Protein AF-0000000081912117 (afdb_homodimer)

Secondary structure (DSSP, 8-state):
----TT---SS------STTTT----TTS-SEEEEEEEGGGGTTHHHHHHHHHH-TT---EEEEEEEESSGGG-TTHHHHHHHTTSTTEEEEEEETT---STTS-HHHHTTEEES---HHHHHHHHHHSSSPPEEEEES-HHHHHHHHHHHHHTT--GGGEEE-/---------TT------STTTT----TTS-SEEEEEEEGGGGTTHHHHHHHHHH-TT---EEEEEEEESSGGG-TTHHHHHHHTTSTTEEEEEEESS---STTS-HHHHTTEEES---HHHHHHHHHHSSSPPEEEEES-HHHHHHHHHHHHHTT--GGGEEE-

Sequence (328 aa):
MSQYIKTWKEGDTAFWRGPFGGFPYRPNKHGELLMLASGTGLAPMLPILQSITDDEEDETFVTLVGCFCTFEKIYLKPLLQDLARYWNIRIFYILSQETSLENLPWSYQGNTYTGRLNEDLIKTIINSCRRKPFVLICGSSAFTEDMNRYLKAAGVEEDSCFVFMSQYIKTWKEGDTAFWRGPFGGFPYRPNKHGELLMLASGTGLAPMLPILQSITDDEEDETFVTLVGCFCTFEKIYLKPLLQDLARYWNIRIFYILSQETSLENLPWSYQGNTYTGRLNEDLIKTIINSCRRKPFVLICGSSAFTEDMNRYLKAAGVEEDSCFVF

Foldseek 3Di:
DPPPVDDDDDVDPPDQDDLQSPDPDDAPPWQEEEEEAEQCQCVSVVSVLCVQVVDPPRLYAYEYEYEEAEPVRPDPVVVVVVSCPDPRYHYAYEHANYPDLPPPPPSHSVRYYYRDDALVVVLVVCVVDPDRHQYEYEDDPVRVVRVVVSCVVSVHDPVSYDYD/DPPPPDDDPPPGDDDADDQQSPDPDDAPPWQEEEEEAEQCQCVSVVSVLCVQVVDPPRLRAYEYEYEEADPVRPDPVVVVVVSCPDPRYHYAYEHANYPDLPPPPPSHSVRYYYRDDALVNVLVVCVVDPDRHQYEYEDDPVRVVRVVVSCVVSVNDPVSYDYD

Organism: Chrysolophus pictus (NCBI:txid9089)

InterPro domains:
  IPR001433 Oxidoreductase FAD/NAD(P)-binding [PF00175] (35-147)
  IPR001834 NADH:cytochrome b5 reductase-like [PTHR19370] (1-164)
  IPR039261 Ferredoxin-NADP reductase (FNR), nucleotide-binding domain [G3DSA:3.40.50.80] (21-163)
  IPR039261 Ferredoxin-NADP reductase (FNR), nucleotide-binding domain [SSF52343] (16-162)

Structure (mmCIF, N/CA/C/O backbone):
data_AF-0000000081912117-model_v1
#
loop_
_entity.id
_entity.type
_entity.pdbx_description
1 polymer 'Oxidoreductase FAD/NAD(P)-binding domain-containing protein'
#
loop_
_atom_site.group_PDB
_atom_site.id
_atom_site.type_symbol
_atom_site.label_atom_id
_atom_site.label_alt_id
_atom_site.label_comp_id
_atom_site.label_asym_id
_atom_site.label_entity_id
_atom_site.label_seq_id
_atom_site.pdbx_PDB_ins_code
_atom_site.Cartn_x
_atom_site.Cartn_y
_atom_site.Cartn_z
_atom_site.occupancy
_atom_site.B_iso_or_equiv
_atom_site.auth_seq_id
_atom_site.auth_comp_id
_atom_site.auth_asym_id
_atom_site.auth_atom_id
_atom_site.pdbx_PDB_model_num
ATOM 1 N N . MET A 1 1 ? -3.555 -4.954 -35.872 1 17.82 1 MET A N 1
ATOM 2 C CA . MET A 1 1 ? -4.289 -4.209 -34.852 1 17.82 1 MET A CA 1
ATOM 3 C C . MET A 1 1 ? -4.142 -4.869 -33.485 1 17.82 1 MET A C 1
ATOM 5 O O . MET A 1 1 ? -4.851 -5.828 -33.175 1 17.82 1 MET A O 1
ATOM 9 N N . SER A 1 2 ? -3.021 -5.228 -33.021 1 22.79 2 SER A N 1
ATOM 10 C CA . SER A 1 2 ? -2.571 -6.234 -32.066 1 22.79 2 SER A CA 1
ATOM 11 C C . SER A 1 2 ? -3.048 -5.909 -30.654 1 22.79 2 SER A C 1
ATOM 13 O O . SER A 1 2 ? -3.229 -4.74 -30.308 1 22.79 2 SER A O 1
ATOM 15 N N . GLN A 1 3 ? -4.034 -6.867 -30.146 1 24.62 3 GLN A N 1
ATOM 16 C CA . GLN A 1 3 ? -5.073 -6.948 -29.125 1 24.62 3 GLN A CA 1
ATOM 17 C C . GLN A 1 3 ? -4.536 -6.532 -27.759 1 24.62 3 GLN A C 1
ATOM 19 O O . GLN A 1 3 ? -3.714 -7.236 -27.168 1 24.62 3 GLN A O 1
ATOM 24 N N . TYR A 1 4 ? -4.355 -5.196 -27.789 1 25.79 4 TYR A N 1
ATOM 25 C CA . TYR A 1 4 ? -4.105 -4.368 -26.615 1 25.79 4 TYR A CA 1
ATOM 26 C C . TYR A 1 4 ? -5.105 -4.677 -25.507 1 25.79 4 TYR A C 1
ATOM 28 O O . TYR A 1 4 ? -6.3 -4.405 -25.647 1 25.79 4 TYR A O 1
ATOM 36 N N . ILE A 1 5 ? -5.09 -5.933 -24.988 1 29.8 5 ILE A N 1
ATOM 37 C CA . ILE A 1 5 ? -5.85 -6.113 -23.755 1 29.8 5 ILE A CA 1
ATOM 38 C C . ILE A 1 5 ? -5.673 -4.891 -22.857 1 29.8 5 ILE A C 1
ATOM 40 O O . ILE A 1 5 ? -4.623 -4.718 -22.233 1 29.8 5 ILE A O 1
ATOM 44 N N . LYS A 1 6 ? -5.902 -3.668 -23.428 1 34.27 6 LYS A N 1
ATOM 45 C CA . LYS A 1 6 ? -6.298 -2.464 -22.704 1 34.27 6 LYS A CA 1
ATOM 46 C C . LYS A 1 6 ? -7.687 -2.622 -22.091 1 34.27 6 LYS A C 1
ATOM 48 O O . LYS A 1 6 ? -7.885 -2.337 -20.908 1 34.27 6 LYS A O 1
ATOM 53 N N . THR A 1 7 ? -9.023 -2.739 -22.705 1 34.35 7 THR A N 1
ATOM 54 C CA . THR A 1 7 ? -9.8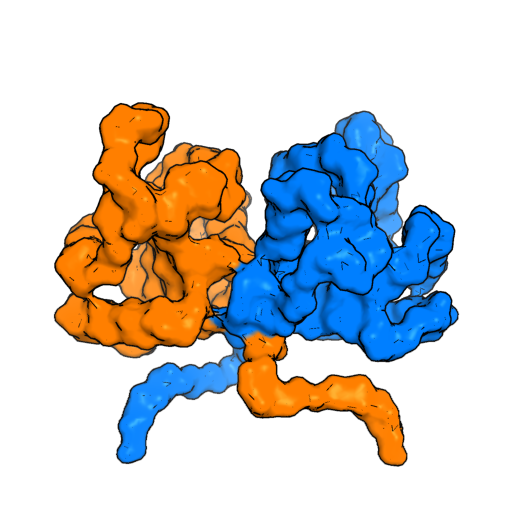57 -1.542 -22.725 1 34.35 7 THR A CA 1
ATOM 55 C C . THR A 1 7 ? -10.75 -1.484 -21.488 1 34.35 7 THR A C 1
ATOM 57 O O . THR A 1 7 ? -11.523 -2.41 -21.231 1 34.35 7 THR A O 1
ATOM 60 N N . TRP A 1 8 ? -10.382 -0.664 -20.579 1 31.81 8 TRP A N 1
ATOM 61 C CA . TRP A 1 8 ? -10.797 -0.134 -19.285 1 31.81 8 TRP A CA 1
ATOM 62 C C . TRP A 1 8 ? -12.204 0.451 -19.361 1 31.81 8 TRP A C 1
ATOM 64 O O . TRP A 1 8 ? -12.489 1.287 -20.222 1 31.81 8 TRP A O 1
ATOM 74 N N . LYS A 1 9 ? -13.166 -0.042 -19.604 1 34.25 9 LYS A N 1
ATOM 75 C CA . LYS A 1 9 ? -14.184 1.005 -19.565 1 34.25 9 LYS A CA 1
ATOM 76 C C . LYS A 1 9 ? -14.59 1.323 -18.129 1 34.25 9 LYS A C 1
ATOM 78 O O . LYS A 1 9 ? -15.126 2.398 -17.854 1 34.25 9 LYS A O 1
ATOM 83 N N . GLU A 1 10 ? -14.925 1.058 -16.822 1 30.08 10 GLU A N 1
ATOM 84 C CA . GLU A 1 10 ? -16.034 1.841 -16.285 1 30.08 10 GLU A CA 1
ATOM 85 C C . GLU A 1 10 ? -15.569 3.226 -15.845 1 30.08 10 GLU A C 1
ATOM 87 O O . GLU A 1 10 ? -14.552 3.357 -15.16 1 30.08 10 GLU A O 1
ATOM 92 N N . GLY A 1 11 ? -15.713 4.628 -15.643 1 39.77 11 GLY A N 1
ATOM 93 C CA . GLY A 1 11 ? -15.372 5.079 -14.303 1 39.77 11 GLY A CA 1
ATOM 94 C C . GLY A 1 11 ? -14.167 4.364 -13.721 1 39.77 11 GLY A C 1
ATOM 95 O O . GLY A 1 11 ? -13.917 4.438 -12.517 1 39.77 11 GLY A O 1
ATOM 96 N N . ASP A 1 12 ? -13.337 3.426 -13.936 1 44.33 12 ASP A N 1
ATOM 97 C CA . ASP A 1 12 ? -12.346 2.492 -13.411 1 44.33 12 ASP A CA 1
ATOM 98 C C . ASP A 1 12 ? -10.964 3.138 -13.342 1 44.33 12 ASP A C 1
ATOM 100 O O . ASP A 1 12 ? -10.536 3.802 -14.289 1 44.33 12 ASP A O 1
ATOM 104 N N . THR A 1 13 ? -10.394 3.635 -12.233 1 43.12 13 THR A N 1
ATOM 105 C CA . THR A 1 13 ? -9.134 4.173 -11.731 1 43.12 13 THR A CA 1
ATOM 106 C C . THR A 1 13 ? -8.137 3.051 -11.457 1 43.12 13 THR A C 1
ATOM 108 O O . THR A 1 13 ? -6.932 3.293 -11.361 1 43.12 13 THR A O 1
ATOM 111 N N . ALA A 1 14 ? -7.532 1.881 -11.728 1 50.04 14 ALA A N 1
ATOM 112 C CA . ALA A 1 14 ? -6.258 1.272 -11.353 1 50.04 14 ALA A CA 1
ATOM 113 C C . ALA A 1 14 ? -5.155 1.659 -12.334 1 50.04 14 ALA A C 1
ATOM 115 O O . ALA A 1 14 ? -3.968 1.511 -12.034 1 50.04 14 ALA A O 1
ATOM 116 N N . PHE A 1 15 ? -4.668 2.646 -12.457 1 47.98 15 PHE A N 1
ATOM 117 C CA . PHE A 1 15 ? -3.401 2.815 -13.159 1 47.98 15 PHE A CA 1
ATOM 118 C C . PHE A 1 15 ? -2.235 2.825 -12.178 1 47.98 15 PHE A C 1
ATOM 120 O O . PHE A 1 15 ? -2.094 3.756 -11.383 1 47.98 15 PHE A O 1
ATOM 127 N N . TRP A 1 16 ? -1.252 1.981 -11.433 1 54.78 16 TRP A N 1
ATOM 128 C CA . TRP A 1 16 ? -0.124 1.943 -10.509 1 54.78 16 TRP A CA 1
ATOM 129 C C . TRP A 1 16 ? 1.173 1.622 -11.245 1 54.78 16 TRP A C 1
ATOM 131 O O . TRP A 1 16 ? 1.367 0.497 -11.711 1 54.78 16 TRP A O 1
ATOM 141 N N . ARG A 1 17 ? 2.09 2.476 -11.272 1 58.21 17 ARG A N 1
ATOM 142 C CA . ARG A 1 17 ? 3.302 2.762 -12.034 1 58.21 17 ARG A CA 1
ATOM 143 C C . ARG A 1 17 ? 4.48 3.037 -11.107 1 58.21 17 ARG A C 1
ATOM 145 O O . ARG A 1 17 ? 4.349 3.779 -10.131 1 58.21 17 ARG A O 1
ATOM 152 N N . GLY A 1 18 ? 5.873 3.036 -11.138 1 64.66 18 GLY A N 1
ATOM 153 C CA . GLY A 1 18 ? 7.172 3.109 -10.489 1 64.66 18 GLY A CA 1
ATOM 154 C C . GLY A 1 18 ? 7.121 2.766 -9.012 1 64.66 18 GLY A C 1
ATOM 155 O O . GLY A 1 18 ? 6.062 2.417 -8.487 1 64.66 18 GLY A O 1
ATOM 156 N N . PRO A 1 19 ? 8.366 2.727 -8.191 1 71.77 19 PRO A N 1
ATOM 157 C CA . PRO A 1 19 ? 8.505 2.288 -6.801 1 71.77 19 PRO A CA 1
ATOM 158 C C . PRO A 1 19 ? 7.711 3.155 -5.826 1 71.77 19 PRO A C 1
ATOM 160 O O . PRO A 1 19 ? 7.335 2.691 -4.747 1 71.77 19 PRO A O 1
ATOM 163 N N . PHE A 1 20 ? 7.287 4.353 -6.321 1 77.61 20 PHE A N 1
ATOM 164 C CA . PHE A 1 20 ? 6.622 5.248 -5.382 1 77.61 20 PHE A CA 1
ATOM 165 C C . PHE A 1 20 ? 5.331 5.798 -5.979 1 77.61 20 PHE A C 1
ATOM 167 O O . PHE A 1 20 ? 4.98 6.957 -5.75 1 77.61 20 PHE A O 1
ATOM 174 N N . GLY A 1 21 ? 4.721 4.929 -6.847 1 75.71 21 GLY A N 1
ATOM 175 C CA . GLY A 1 21 ? 3.447 5.321 -7.427 1 75.71 21 GLY A CA 1
ATOM 176 C C . GLY A 1 21 ? 3.554 6.524 -8.345 1 75.71 21 GLY A C 1
ATOM 177 O O . GLY A 1 21 ? 2.649 7.361 -8.39 1 75.71 21 GLY A O 1
ATOM 178 N N . GLY A 1 22 ? 4.752 6.754 -8.817 1 77.66 22 GLY A N 1
ATOM 179 C CA . GLY A 1 22 ? 4.977 7.85 -9.746 1 77.66 22 GLY A CA 1
ATOM 180 C C . GLY A 1 22 ? 5.563 9.082 -9.084 1 77.66 22 GLY A C 1
ATOM 181 O O . GLY A 1 22 ? 5.974 10.024 -9.766 1 77.66 22 GLY A O 1
ATOM 182 N N . PHE A 1 23 ? 5.481 9.124 -7.747 1 85.81 23 PHE A N 1
ATOM 183 C CA . PHE A 1 23 ? 6.129 10.219 -7.036 1 85.81 23 PHE A CA 1
ATOM 184 C C . PHE A 1 23 ? 7.644 10.06 -7.061 1 85.81 23 PHE A C 1
ATOM 186 O O . PHE A 1 23 ? 8.172 9.03 -6.636 1 85.81 23 PHE A O 1
ATOM 193 N N . PRO A 1 24 ? 8.387 11.038 -7.531 1 88.01 24 PRO A N 1
ATOM 194 C CA . PRO A 1 24 ? 9.844 10.916 -7.618 1 88.01 24 PRO A CA 1
ATOM 195 C C . PRO A 1 24 ? 10.543 11.243 -6.3 1 88.01 24 PRO A C 1
ATOM 197 O O . PRO A 1 24 ? 11.242 12.254 -6.203 1 88.01 24 PRO A O 1
ATOM 200 N N . TYR A 1 25 ? 10.453 10.367 -5.463 1 91.56 25 TYR A N 1
ATOM 201 C CA . TYR A 1 25 ? 11.019 10.602 -4.139 1 91.56 25 TYR A CA 1
ATOM 202 C C . TYR A 1 25 ? 12.531 10.415 -4.152 1 91.56 25 TYR A C 1
ATOM 204 O O . TYR A 1 25 ? 13.037 9.436 -4.706 1 91.56 25 TYR A O 1
ATOM 212 N N . ARG A 1 26 ? 13.195 11.337 -3.577 1 93.7 26 ARG A N 1
ATOM 213 C CA . ARG A 1 26 ? 14.624 11.26 -3.294 1 93.7 26 ARG A CA 1
ATOM 214 C C . ARG A 1 26 ? 14.913 11.603 -1.836 1 93.7 26 ARG A C 1
ATOM 216 O O . ARG A 1 26 ? 14.356 12.562 -1.297 1 93.7 26 ARG A O 1
ATOM 223 N N . PRO A 1 27 ? 15.78 10.866 -1.232 1 95.96 27 PRO A N 1
ATOM 224 C CA . PRO A 1 27 ? 16.11 11.16 0.164 1 95.96 27 PRO A CA 1
ATOM 225 C C . PRO A 1 27 ? 16.53 12.613 0.377 1 95.96 27 PRO A C 1
ATOM 227 O O . PRO A 1 27 ? 17.327 13.149 -0.397 1 95.96 27 PRO A O 1
ATOM 230 N N . ASN A 1 28 ? 15.914 13.266 1.295 1 97 28 ASN A N 1
ATOM 231 C CA . ASN A 1 28 ? 16.285 14.588 1.788 1 97 28 ASN A CA 1
ATOM 232 C C . ASN A 1 28 ? 15.934 15.681 0.783 1 97 28 ASN A C 1
ATOM 234 O O . ASN A 1 28 ? 16.335 16.834 0.948 1 97 28 ASN A O 1
ATOM 238 N N . LYS A 1 29 ? 15.296 15.31 -0.27 1 96.14 29 LYS A N 1
ATOM 239 C CA . LYS A 1 29 ? 14.861 16.329 -1.221 1 96.14 29 LYS A CA 1
ATOM 240 C C . LYS A 1 29 ? 13.914 17.328 -0.561 1 96.14 29 LYS A C 1
ATOM 242 O O . LYS A 1 29 ? 13.969 18.526 -0.848 1 96.14 29 LYS A O 1
ATOM 247 N N . HIS A 1 30 ? 13.024 16.848 0.302 1 96.09 30 HIS A N 1
ATOM 248 C CA . HIS A 1 30 ? 12.09 17.667 1.066 1 96.09 30 HIS A CA 1
ATOM 249 C C . HIS A 1 30 ? 12.413 17.627 2.556 1 96.09 30 HIS A C 1
ATOM 251 O O . HIS A 1 30 ? 12.759 16.572 3.092 1 96.09 30 HIS A O 1
ATOM 257 N N . GLY A 1 31 ? 12.304 18.778 3.101 1 96.1 31 GLY A N 1
ATOM 258 C CA . GLY A 1 31 ? 12.478 18.799 4.544 1 96.1 31 GLY A CA 1
ATOM 259 C C . GLY A 1 31 ? 11.369 18.08 5.289 1 96.1 31 GLY A C 1
ATOM 260 O O . GLY A 1 31 ? 11.616 17.438 6.312 1 96.1 31 GLY A O 1
ATOM 261 N N . GLU A 1 32 ? 10.166 18.26 4.775 1 98.1 32 GLU A N 1
ATOM 262 C CA . GLU A 1 32 ? 9.003 17.624 5.387 1 98.1 32 GLU A CA 1
ATOM 263 C C . GLU A 1 32 ? 7.954 17.264 4.337 1 98.1 32 GLU A C 1
ATOM 265 O O . GLU A 1 32 ? 7.686 18.05 3.426 1 98.1 32 GLU A O 1
ATOM 270 N N . LEU A 1 33 ? 7.537 16.068 4.451 1 98.34 33 LEU A N 1
ATOM 271 C CA . LEU A 1 33 ? 6.379 15.635 3.677 1 98.34 33 LEU A CA 1
ATOM 272 C C . LEU A 1 33 ? 5.121 15.63 4.538 1 98.34 33 LEU A C 1
ATOM 274 O O . LEU A 1 33 ? 5.131 15.109 5.656 1 98.34 33 LEU A O 1
ATOM 278 N N . LEU A 1 34 ? 4.062 16.25 4.074 1 98.69 34 LEU A N 1
ATOM 279 C CA . LEU A 1 34 ? 2.721 16.096 4.628 1 98.69 34 LEU A CA 1
ATOM 280 C C . LEU A 1 34 ? 1.878 15.165 3.763 1 98.69 34 LEU A C 1
ATOM 282 O O . LEU A 1 34 ? 1.607 15.469 2.599 1 98.69 34 LEU A O 1
ATOM 286 N N . MET A 1 35 ? 1.551 14.034 4.39 1 97.99 35 MET A N 1
ATOM 287 C CA . MET A 1 35 ? 0.781 13.03 3.661 1 97.99 35 MET A CA 1
ATOM 288 C C . MET A 1 35 ? -0.671 13.014 4.126 1 97.99 35 MET A C 1
ATOM 290 O O . MET A 1 35 ? -0.948 12.788 5.305 1 97.99 35 MET A O 1
ATOM 294 N N . LEU A 1 36 ? -1.544 13.279 3.208 1 97.94 36 LEU A N 1
ATOM 295 C CA . LEU A 1 36 ? -2.98 13.257 3.463 1 97.94 36 LEU A CA 1
ATOM 296 C C . LEU A 1 36 ? -3.637 12.067 2.771 1 97.94 36 LEU A C 1
ATOM 298 O O . LEU A 1 36 ? -3.747 12.042 1.543 1 97.94 36 LEU A O 1
ATOM 302 N N . ALA A 1 37 ? -4.039 11.107 3.598 1 96.14 37 ALA A N 1
ATOM 303 C CA . ALA A 1 37 ? -4.548 9.859 3.036 1 96.14 37 ALA A CA 1
ATOM 304 C C . ALA A 1 37 ? -5.909 9.504 3.63 1 96.14 37 ALA A C 1
ATOM 306 O O . ALA A 1 37 ? -6.11 9.609 4.842 1 96.14 37 ALA A O 1
ATOM 307 N N . SER A 1 38 ? -6.813 9.067 2.792 1 95.24 38 SER A N 1
ATOM 308 C CA . SER A 1 38 ? -8.105 8.57 3.255 1 95.24 38 SER A CA 1
ATOM 309 C C . SER A 1 38 ? -8.27 7.086 2.944 1 95.24 38 SER A C 1
ATOM 311 O O . SER A 1 38 ? -8.1 6.664 1.799 1 95.24 38 SER A O 1
ATOM 313 N N . GLY A 1 39 ? -8.58 6.293 4.03 1 92.34 39 GLY A N 1
ATOM 314 C CA . GLY A 1 39 ? -8.774 4.86 3.875 1 92.34 39 GLY A CA 1
ATOM 315 C C . GLY A 1 39 ? -7.599 4.167 3.211 1 92.34 39 GLY A C 1
ATOM 316 O O . GLY A 1 39 ? -6.473 4.228 3.71 1 92.34 39 GLY A O 1
ATOM 317 N N . THR A 1 40 ? -7.88 3.632 2.052 1 89.75 40 THR A N 1
ATOM 318 C CA . THR A 1 40 ? -6.855 2.887 1.329 1 89.75 40 THR A CA 1
ATOM 319 C C . THR A 1 40 ? -5.898 3.838 0.616 1 89.75 40 THR A C 1
ATOM 321 O O . THR A 1 40 ? -4.859 3.413 0.105 1 89.75 40 THR A O 1
ATOM 324 N N . GLY A 1 41 ? -6.197 5.09 0.609 1 91.75 41 GLY A N 1
ATOM 325 C CA . GLY A 1 41 ? -5.263 6.07 0.077 1 91.75 41 GLY A CA 1
ATOM 326 C C . GLY A 1 41 ? -3.916 6.052 0.775 1 91.75 41 GLY A C 1
ATOM 327 O O . GLY A 1 41 ? -2.942 6.612 0.269 1 91.75 41 GLY A O 1
ATOM 328 N N . LEU A 1 42 ? -3.881 5.34 1.885 1 94.21 42 LEU A N 1
ATOM 329 C CA . LEU A 1 42 ? -2.638 5.153 2.625 1 94.21 42 LEU A CA 1
ATOM 330 C C . LEU A 1 42 ? -1.65 4.31 1.825 1 94.21 42 LEU A C 1
ATOM 332 O O . LEU A 1 42 ? -0.437 4.42 2.015 1 94.21 42 LEU A O 1
ATOM 336 N N . ALA A 1 43 ? -2.14 3.505 0.933 1 90.62 43 ALA A N 1
ATOM 337 C CA . ALA A 1 43 ? -1.335 2.492 0.255 1 90.62 43 ALA A CA 1
ATOM 338 C C . ALA A 1 43 ? -0.164 3.129 -0.489 1 90.62 43 ALA A C 1
ATOM 340 O O . ALA A 1 43 ? 0.984 2.711 -0.326 1 90.62 43 ALA A O 1
ATOM 341 N N . PRO A 1 44 ? -0.361 4.203 -1.239 1 89.95 44 PRO A N 1
ATOM 342 C CA . PRO A 1 44 ? 0.77 4.779 -1.97 1 89.95 44 PRO A CA 1
ATOM 343 C C . PRO A 1 44 ? 1.78 5.462 -1.05 1 89.95 44 PRO A C 1
ATOM 345 O O . PRO A 1 44 ? 2.911 5.732 -1.462 1 89.95 44 PRO A O 1
ATOM 348 N N . MET A 1 45 ? 1.414 5.74 0.154 1 94.52 45 MET A N 1
ATOM 349 C CA . MET A 1 45 ? 2.306 6.395 1.106 1 94.52 45 MET A CA 1
ATOM 350 C C . MET A 1 45 ? 3.324 5.406 1.666 1 94.52 45 MET A C 1
ATOM 352 O O . MET A 1 45 ? 4.425 5.797 2.056 1 94.52 45 MET A O 1
ATOM 356 N N . LEU A 1 46 ? 2.938 4.175 1.649 1 93.97 46 LEU A N 1
ATOM 357 C CA . LEU A 1 46 ? 3.673 3.168 2.407 1 93.97 46 LEU A CA 1
ATOM 358 C C . LEU A 1 46 ? 5.062 2.95 1.817 1 93.97 46 LEU A C 1
ATOM 360 O O . LEU A 1 46 ? 6.051 2.895 2.55 1 93.97 46 LEU A O 1
ATOM 364 N N . PRO A 1 47 ? 5.176 2.837 0.42 1 92.24 47 PRO A N 1
ATOM 365 C CA . PRO A 1 47 ? 6.525 2.66 -0.124 1 92.24 47 PRO A CA 1
ATOM 366 C C . PRO A 1 47 ? 7.45 3.83 0.201 1 92.24 47 PRO A C 1
ATOM 368 O O . PRO A 1 47 ? 8.648 3.632 0.421 1 92.24 47 PRO A O 1
ATOM 371 N N . ILE A 1 48 ? 6.924 4.983 0.256 1 94.65 48 ILE A N 1
ATOM 372 C CA . ILE A 1 48 ? 7.715 6.171 0.559 1 94.65 48 ILE A CA 1
ATOM 373 C C . ILE A 1 48 ? 8.136 6.149 2.027 1 94.65 48 ILE A C 1
ATOM 375 O O . ILE A 1 48 ? 9.313 6.335 2.344 1 94.65 48 ILE A O 1
ATOM 379 N N . LEU A 1 49 ? 7.192 5.879 2.91 1 96.56 49 LEU A N 1
ATOM 380 C CA . LEU A 1 49 ? 7.47 5.799 4.34 1 96.56 49 LEU A CA 1
ATOM 381 C C . LEU A 1 49 ? 8.539 4.749 4.628 1 96.56 49 LEU A C 1
ATOM 383 O O . LEU A 1 49 ? 9.475 5.003 5.389 1 96.56 49 LEU A O 1
ATOM 387 N N . GLN A 1 50 ? 8.394 3.654 3.969 1 93.42 50 GLN A N 1
ATOM 388 C CA . GLN A 1 50 ? 9.361 2.581 4.175 1 93.42 50 GLN A CA 1
ATOM 389 C C . GLN A 1 50 ? 10.745 2.984 3.674 1 93.42 50 GLN A C 1
ATOM 391 O O . GLN A 1 50 ? 11.753 2.692 4.32 1 93.42 50 GLN A O 1
ATOM 396 N N . SER A 1 51 ? 10.774 3.604 2.506 1 93.84 51 SER A N 1
ATOM 397 C CA . SER A 1 51 ? 12.052 4.058 1.97 1 93.84 51 SER A CA 1
ATOM 398 C C . SER A 1 51 ? 12.751 5.008 2.938 1 93.84 51 SER A C 1
ATOM 400 O O . SER A 1 51 ? 13.965 4.92 3.134 1 93.84 51 SER A O 1
ATOM 402 N N . ILE A 1 52 ? 12.026 5.859 3.54 1 96.78 52 ILE A N 1
ATOM 403 C CA . ILE A 1 52 ? 12.556 6.853 4.468 1 96.78 52 ILE A CA 1
ATOM 404 C C . ILE A 1 52 ? 13.057 6.162 5.734 1 96.78 52 ILE A C 1
ATOM 406 O O . ILE A 1 52 ? 14.179 6.41 6.181 1 96.78 52 ILE A O 1
ATOM 410 N N . THR A 1 53 ? 12.259 5.25 6.307 1 95.83 53 THR A N 1
ATOM 411 C CA . THR A 1 53 ? 12.586 4.655 7.598 1 95.83 53 THR A CA 1
ATOM 412 C C . THR A 1 53 ? 13.668 3.589 7.444 1 95.83 53 THR A C 1
ATOM 414 O O . THR A 1 53 ? 14.403 3.302 8.391 1 95.83 53 THR A O 1
ATOM 417 N N . ASP A 1 54 ? 13.847 3.043 6.259 1 92.51 54 ASP A N 1
ATOM 418 C CA . ASP A 1 54 ? 14.858 2.02 6.01 1 92.51 54 ASP A CA 1
ATOM 419 C C . ASP A 1 54 ? 16.227 2.651 5.764 1 92.51 54 ASP A C 1
ATOM 421 O O . ASP A 1 54 ? 17.243 1.952 5.737 1 92.51 54 ASP A O 1
ATOM 425 N N . ASP A 1 55 ? 16.229 3.964 5.519 1 95.01 55 ASP A N 1
ATOM 426 C CA . ASP A 1 55 ? 17.468 4.672 5.214 1 95.01 55 ASP A CA 1
ATOM 427 C C . ASP A 1 55 ? 17.881 5.579 6.371 1 95.01 55 ASP A C 1
ATOM 429 O O . ASP A 1 55 ? 17.329 6.669 6.54 1 95.01 55 ASP A O 1
ATOM 433 N N . GLU A 1 56 ? 18.83 5.262 7.098 1 94.46 56 GLU A N 1
ATOM 434 C CA . GLU A 1 56 ? 19.273 6.008 8.273 1 94.46 56 GLU A CA 1
ATOM 435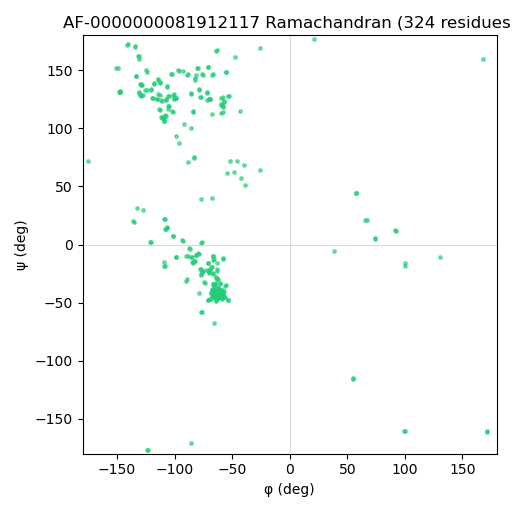 C C . GLU A 1 56 ? 19.769 7.399 7.889 1 94.46 56 GLU A C 1
ATOM 437 O O . GLU A 1 56 ? 19.801 8.305 8.725 1 94.46 56 GLU A O 1
ATOM 442 N N . GLU A 1 57 ? 20.126 7.544 6.652 1 97.17 57 GLU A N 1
ATOM 443 C CA . GLU A 1 57 ? 20.649 8.832 6.207 1 97.17 57 GLU A CA 1
ATOM 444 C C . GLU A 1 57 ? 19.528 9.742 5.714 1 97.17 57 GLU A C 1
ATOM 446 O O . GLU A 1 57 ? 19.754 10.922 5.44 1 97.17 57 GLU A O 1
ATOM 451 N N . ASP A 1 58 ? 18.417 9.224 5.572 1 97.61 58 ASP A N 1
ATOM 452 C CA . ASP A 1 58 ? 17.268 10.033 5.176 1 97.61 58 ASP A CA 1
ATOM 453 C C . ASP A 1 58 ? 16.629 10.708 6.388 1 97.61 58 ASP A C 1
ATOM 455 O O . ASP A 1 58 ? 15.967 10.051 7.194 1 97.61 58 ASP A O 1
ATOM 459 N N . GLU A 1 59 ? 16.679 11.991 6.453 1 97.19 59 GLU A N 1
ATOM 460 C CA . GLU A 1 59 ? 16.199 12.747 7.606 1 97.19 59 GLU A CA 1
ATOM 461 C C . GLU A 1 59 ? 14.884 13.455 7.292 1 97.19 59 GLU A C 1
ATOM 463 O O . GLU A 1 59 ? 14.488 14.382 8.001 1 97.19 59 GLU A O 1
ATOM 468 N N . THR A 1 60 ? 14.329 13.003 6.225 1 98.1 60 THR A N 1
ATOM 469 C CA . THR A 1 60 ? 13.048 13.595 5.855 1 98.1 60 THR A CA 1
ATOM 470 C C . THR A 1 60 ? 12.018 13.392 6.962 1 98.1 60 THR A C 1
ATOM 472 O O . THR A 1 60 ? 11.812 12.269 7.427 1 98.1 60 THR A O 1
ATOM 475 N N . PHE A 1 61 ? 11.397 14.528 7.403 1 98.32 61 PHE A N 1
ATOM 476 C CA . PHE A 1 61 ? 10.292 14.439 8.351 1 98.32 61 PHE A CA 1
ATOM 477 C C . PHE A 1 61 ? 8.985 14.135 7.63 1 98.32 61 PHE A C 1
ATOM 479 O O . PHE A 1 61 ? 8.764 14.602 6.51 1 98.32 61 PHE A O 1
ATOM 486 N N . VAL A 1 62 ? 8.176 13.32 8.253 1 98.61 62 VAL A N 1
ATOM 487 C CA . VAL A 1 62 ? 6.878 13.004 7.665 1 98.61 62 VAL A CA 1
ATOM 488 C C . VAL A 1 62 ? 5.772 13.259 8.687 1 98.61 62 VAL A C 1
ATOM 490 O O . VAL A 1 62 ? 5.868 12.822 9.836 1 98.61 62 VAL A O 1
ATOM 493 N N . THR A 1 63 ? 4.791 13.986 8.34 1 98.73 63 THR A N 1
ATOM 494 C CA . THR A 1 63 ? 3.499 14.038 9.016 1 98.73 63 THR A CA 1
ATOM 495 C C . THR A 1 63 ? 2.426 13.341 8.184 1 98.73 63 THR A C 1
ATOM 497 O O . THR A 1 63 ? 2.087 13.797 7.09 1 98.73 63 THR A O 1
ATOM 500 N N . LEU A 1 64 ? 1.982 12.238 8.675 1 98.73 64 LEU A N 1
ATOM 501 C CA . LEU A 1 64 ? 0.932 11.474 8.011 1 98.73 64 LEU A CA 1
ATOM 502 C C . LEU A 1 64 ? -0.421 11.724 8.669 1 98.73 64 LEU A C 1
ATOM 504 O O . LEU A 1 64 ? -0.561 11.577 9.885 1 98.73 64 LEU A O 1
ATOM 508 N N . VAL A 1 65 ? -1.382 12.116 7.912 1 98.81 65 VAL A N 1
ATOM 509 C CA . VAL A 1 65 ? -2.768 12.234 8.353 1 98.81 65 VAL A CA 1
ATOM 510 C C . VAL A 1 65 ? -3.616 11.153 7.685 1 98.81 65 VAL A C 1
ATOM 512 O O . VAL A 1 65 ? -3.835 11.189 6.472 1 98.81 65 VAL A O 1
ATOM 515 N N . GLY A 1 66 ? -4.007 10.231 8.504 1 98.27 66 GLY A N 1
ATOM 516 C CA . GLY A 1 66 ? -4.908 9.188 8.039 1 98.27 66 GLY A CA 1
ATOM 517 C C . GLY A 1 66 ? -6.357 9.446 8.405 1 98.27 66 GLY A C 1
ATOM 518 O O . GLY A 1 66 ? -6.681 9.65 9.577 1 98.27 66 GLY A O 1
ATOM 519 N N . CYS A 1 67 ? -7.214 9.423 7.426 1 97.91 67 CYS A N 1
ATOM 520 C CA . CYS A 1 67 ? -8.642 9.639 7.636 1 97.91 67 CYS A CA 1
ATOM 521 C C . CYS A 1 67 ? -9.42 8.339 7.474 1 97.91 67 CYS A C 1
ATOM 523 O O . CYS A 1 67 ? -9.326 7.68 6.437 1 97.91 67 CYS A O 1
ATOM 525 N N . PHE A 1 68 ? -10.188 7.981 8.51 1 97.12 68 PHE A N 1
ATOM 526 C CA . PHE A 1 68 ? -10.955 6.742 8.557 1 97.12 68 PHE A CA 1
ATOM 527 C C . PHE A 1 68 ? -12.318 6.972 9.198 1 97.12 68 PHE A C 1
ATOM 529 O O . PHE A 1 68 ? -12.597 8.062 9.702 1 97.12 68 PHE A O 1
ATOM 536 N N . CYS A 1 69 ? -13.17 5.934 9.155 1 96.75 69 CYS A N 1
ATOM 537 C CA . CYS A 1 69 ? -14.495 6.065 9.751 1 96.75 69 CYS A CA 1
ATOM 538 C C . CYS A 1 69 ? -14.425 5.947 11.269 1 96.75 69 CYS A C 1
ATOM 540 O O . CYS A 1 69 ? -14.867 6.846 11.986 1 96.75 69 CYS A O 1
ATOM 542 N N . THR A 1 70 ? -13.893 4.815 11.77 1 97.22 70 THR A N 1
ATOM 543 C CA . THR A 1 70 ? -13.776 4.523 13.194 1 97.22 70 THR A CA 1
ATOM 544 C C . THR A 1 70 ? -12.389 3.978 13.522 1 97.22 70 THR A C 1
ATOM 546 O O . THR A 1 70 ? -11.605 3.678 12.619 1 97.22 70 THR A O 1
ATOM 549 N N . PHE A 1 71 ? -12.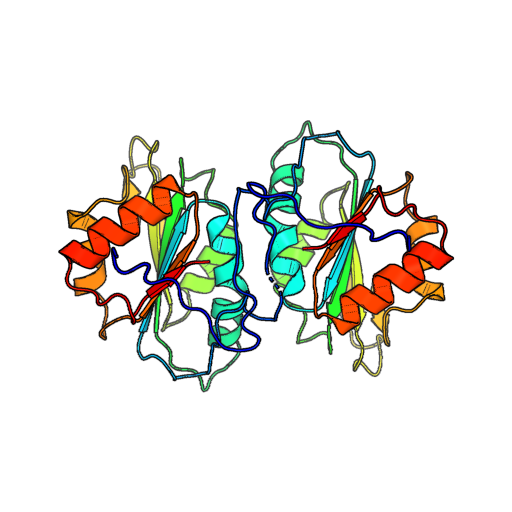14 3.866 14.796 1 97.1 71 PHE A N 1
ATOM 550 C CA . PHE A 1 71 ? -10.869 3.337 15.277 1 97.1 71 PHE A CA 1
ATOM 551 C C . PHE A 1 71 ? -10.646 1.918 14.767 1 97.1 71 PHE A C 1
ATOM 553 O O . PHE A 1 71 ? -9.538 1.569 14.354 1 97.1 71 PHE A O 1
ATOM 560 N N . GLU A 1 72 ? -11.687 1.151 14.759 1 94.35 72 GLU A N 1
ATOM 561 C CA . GLU A 1 72 ? -11.596 -0.248 14.351 1 94.35 72 GLU A CA 1
ATOM 562 C C . GLU A 1 72 ? -11.285 -0.369 12.862 1 94.35 72 GLU A C 1
ATOM 564 O O . GLU A 1 72 ? -10.776 -1.397 12.41 1 94.35 72 GLU A O 1
ATOM 569 N N . LYS A 1 73 ? -11.54 0.706 12.139 1 94.37 73 LYS A N 1
ATOM 570 C CA . LYS A 1 73 ? -11.409 0.65 10.686 1 94.37 73 LYS A CA 1
ATOM 571 C C . LYS A 1 73 ? -10.102 1.289 10.226 1 94.37 73 LYS A C 1
ATOM 573 O O . LYS A 1 73 ? -9.879 1.465 9.027 1 94.37 73 LYS A O 1
ATOM 578 N N . ILE A 1 74 ? -9.261 1.632 11.154 1 96.26 74 ILE A N 1
ATOM 579 C CA . ILE A 1 74 ? -7.954 2.146 10.758 1 96.26 74 ILE A CA 1
ATOM 580 C C . ILE A 1 74 ? -7.216 1.096 9.931 1 96.26 74 ILE A C 1
ATOM 582 O O . ILE A 1 74 ? -6.968 -0.015 10.405 1 96.26 74 ILE A O 1
ATOM 586 N N . TYR A 1 75 ? -6.927 1.508 8.767 1 93.76 75 TYR A N 1
ATOM 587 C CA . TYR A 1 75 ? -6.234 0.646 7.816 1 93.76 75 TYR A CA 1
ATOM 588 C C . TYR A 1 75 ? -4.792 0.409 8.248 1 93.76 75 TYR A C 1
ATOM 590 O O . TYR A 1 75 ? -4.065 1.356 8.558 1 93.76 75 TYR A O 1
ATOM 598 N N . LEU A 1 76 ? -4.354 -0.914 8.389 1 94.22 76 LEU A N 1
ATOM 599 C CA . LEU A 1 76 ? -2.995 -1.326 8.722 1 94.22 76 LEU A CA 1
ATOM 600 C C . LEU A 1 76 ? -2.551 -0.715 10.047 1 94.22 76 LEU A C 1
ATOM 602 O O . LEU A 1 76 ? -1.436 -0.2 10.155 1 94.22 76 LEU A O 1
ATOM 606 N N . LYS A 1 77 ? -3.444 -0.776 10.975 1 94.14 77 LYS A N 1
ATOM 607 C CA . LYS A 1 77 ? -3.267 -0.148 12.281 1 94.14 77 LYS A CA 1
ATOM 608 C C . LYS A 1 77 ? -1.959 -0.59 12.931 1 94.14 77 LYS A C 1
ATOM 610 O O . LYS A 1 77 ? -1.157 0.245 13.354 1 94.14 77 LYS A O 1
ATOM 615 N N . PRO A 1 78 ? -1.589 -1.861 12.998 1 92.75 78 PRO A N 1
ATOM 616 C CA . PRO A 1 78 ? -0.329 -2.251 13.635 1 92.75 78 PRO A CA 1
ATOM 617 C C . PRO A 1 78 ? 0.892 -1.648 12.945 1 92.75 78 PRO A C 1
ATOM 619 O O . PRO A 1 78 ? 1.843 -1.237 13.615 1 92.75 78 PRO A O 1
ATOM 622 N N . LEU A 1 79 ? 0.856 -1.598 11.665 1 94.39 79 LEU A N 1
ATOM 623 C CA . LEU A 1 79 ? 1.964 -1.013 10.917 1 94.39 79 LEU A CA 1
ATOM 624 C C . LEU A 1 79 ? 2.124 0.466 11.251 1 94.39 79 LEU A C 1
ATOM 626 O O . LEU A 1 79 ? 3.244 0.947 11.437 1 94.39 79 LEU A O 1
ATOM 630 N N . LEU A 1 80 ? 1.033 1.166 11.3 1 96.81 80 LEU A N 1
ATOM 631 C CA . LEU A 1 80 ? 1.078 2.59 11.614 1 96.81 80 LEU A CA 1
ATOM 632 C C . LEU A 1 80 ? 1.64 2.82 13.013 1 96.81 80 LEU A C 1
ATOM 634 O O . LEU A 1 80 ? 2.382 3.779 13.237 1 96.81 80 LEU A O 1
ATOM 638 N N . GLN A 1 81 ? 1.298 1.959 13.913 1 94.8 81 GLN A N 1
ATOM 639 C CA . GLN A 1 81 ? 1.842 2.052 15.263 1 94.8 81 GLN A CA 1
ATOM 640 C C . GLN A 1 81 ? 3.358 1.877 15.259 1 94.8 81 GLN A C 1
ATOM 642 O O . GLN A 1 81 ? 4.071 2.583 15.975 1 94.8 81 GLN A O 1
ATOM 647 N N . ASP A 1 82 ? 3.825 0.987 14.476 1 94.61 82 ASP A N 1
ATOM 648 C CA . ASP A 1 82 ? 5.266 0.781 14.36 1 94.61 82 ASP A CA 1
ATOM 649 C C . ASP A 1 82 ? 5.947 2.002 13.746 1 94.61 82 ASP A C 1
ATOM 651 O O . ASP A 1 82 ? 7.013 2.42 14.202 1 94.61 82 ASP A O 1
ATOM 655 N N . LEU A 1 83 ? 5.318 2.528 12.759 1 96.45 83 LEU A N 1
ATOM 656 C CA . LEU A 1 83 ? 5.891 3.685 12.079 1 96.45 83 LEU A CA 1
ATOM 657 C C . LEU A 1 83 ? 5.962 4.885 13.017 1 96.45 83 LEU A C 1
ATOM 659 O O . LEU A 1 83 ? 6.913 5.668 12.959 1 96.45 83 LEU A O 1
ATOM 663 N N . ALA A 1 84 ? 5.019 5.028 13.899 1 96.07 84 ALA A N 1
ATOM 664 C CA . ALA A 1 84 ? 4.929 6.159 14.819 1 96.07 84 ALA A CA 1
ATOM 665 C C . ALA A 1 84 ? 6.084 6.147 15.817 1 96.07 84 ALA A C 1
ATOM 667 O O . ALA A 1 84 ? 6.308 7.13 16.527 1 96.07 84 ALA A O 1
ATOM 668 N N . ARG A 1 85 ? 6.831 5.083 15.845 1 95.69 85 ARG A N 1
ATOM 669 C CA . ARG A 1 85 ? 7.941 4.965 16.785 1 95.69 85 ARG A CA 1
ATOM 670 C C . ARG A 1 85 ? 9.198 5.629 16.234 1 95.69 85 ARG A C 1
ATOM 672 O O . ARG A 1 85 ? 10.161 5.855 16.97 1 95.69 85 ARG A O 1
ATOM 679 N N . TYR A 1 86 ? 9.245 5.91 15.005 1 96.98 86 TYR A N 1
ATOM 680 C CA . TYR A 1 86 ? 10.404 6.571 14.414 1 96.98 86 TYR A CA 1
ATOM 681 C C . TYR A 1 86 ? 10.423 8.054 14.765 1 96.98 86 TYR A C 1
ATOM 683 O O . TYR A 1 86 ? 9.377 8.706 14.788 1 96.98 86 TYR A O 1
ATOM 691 N N . TRP A 1 87 ? 11.541 8.582 14.909 1 96.6 87 TRP A N 1
ATOM 692 C CA . TRP A 1 87 ? 11.725 9.936 15.421 1 96.6 87 TRP A CA 1
ATOM 693 C C . TRP A 1 87 ? 11.255 10.97 14.404 1 96.6 87 TRP A C 1
ATOM 695 O O . TRP A 1 87 ? 10.926 12.102 14.767 1 96.6 87 TRP A O 1
ATOM 705 N N . ASN A 1 88 ? 11.254 10.589 13.175 1 97.72 88 ASN A N 1
ATOM 706 C CA . ASN A 1 88 ? 10.955 11.565 12.132 1 97.72 88 ASN A CA 1
ATOM 707 C C . ASN A 1 88 ? 9.569 11.338 11.534 1 97.72 88 ASN A C 1
ATOM 709 O O . ASN A 1 88 ? 9.26 11.855 10.459 1 97.72 88 ASN A O 1
ATOM 713 N N . ILE A 1 89 ? 8.697 10.477 12.201 1 98.11 89 ILE A N 1
ATOM 714 C CA . ILE A 1 89 ? 7.346 10.197 11.729 1 98.11 89 ILE A CA 1
ATOM 715 C C . ILE A 1 89 ? 6.33 10.643 12.778 1 98.11 89 ILE A C 1
ATOM 717 O O . ILE A 1 89 ? 6.419 10.251 13.944 1 98.11 89 ILE A O 1
ATOM 721 N N . ARG A 1 90 ? 5.386 11.456 12.36 1 97.64 90 ARG A N 1
ATOM 722 C CA . ARG A 1 90 ? 4.219 11.835 13.15 1 97.64 90 ARG A CA 1
ATOM 723 C C . ARG A 1 90 ? 2.927 11.441 12.442 1 97.64 90 ARG A C 1
ATOM 725 O O . ARG A 1 90 ? 2.769 11.689 11.245 1 97.64 90 ARG A O 1
ATOM 732 N N . ILE A 1 91 ? 2.041 10.826 13.189 1 98.22 91 ILE A N 1
ATOM 733 C CA . ILE A 1 91 ? 0.804 10.361 12.572 1 98.22 91 ILE A CA 1
ATOM 734 C C . ILE A 1 91 ? -0.395 10.951 13.31 1 98.22 91 ILE A C 1
ATOM 736 O O . ILE A 1 91 ? -0.438 10.945 14.542 1 98.22 91 ILE A O 1
ATOM 740 N N . PHE A 1 92 ? -1.347 11.483 12.594 1 98.35 92 P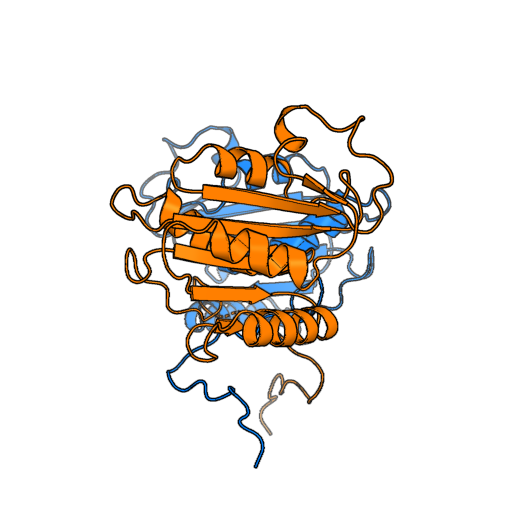HE A N 1
ATOM 741 C CA . PHE A 1 92 ? -2.65 11.915 13.087 1 98.35 92 PHE A CA 1
ATOM 742 C C . PHE A 1 92 ? -3.764 11.059 12.496 1 98.35 92 PHE A C 1
ATOM 744 O O . PHE A 1 92 ? -3.725 10.71 11.315 1 98.35 92 PHE A O 1
ATOM 751 N N . TYR A 1 93 ? -4.698 10.793 13.308 1 98.4 93 TYR A N 1
ATOM 752 C CA . TYR A 1 93 ? -5.887 10.069 12.871 1 98.4 93 TYR A CA 1
ATOM 753 C C . TYR A 1 93 ? -7.12 10.963 12.926 1 98.4 93 TYR A C 1
ATOM 755 O O . TYR A 1 93 ? -7.368 11.628 13.934 1 98.4 93 TYR A O 1
ATOM 763 N N . ILE A 1 94 ? -7.808 10.995 11.854 1 98.52 94 ILE A N 1
ATOM 764 C CA . ILE A 1 94 ? -9.092 11.684 11.791 1 98.52 94 ILE A CA 1
ATOM 765 C C . ILE A 1 94 ? -10.214 10.668 11.591 1 98.52 94 ILE A C 1
ATOM 767 O O . ILE A 1 94 ? -10.264 9.983 10.567 1 98.52 94 ILE A O 1
ATOM 771 N N . LEU A 1 95 ? -11.101 10.555 12.566 1 98.18 95 LEU A N 1
ATOM 772 C CA . LEU A 1 95 ? -12.157 9.549 12.56 1 98.18 95 LEU A CA 1
ATOM 773 C C . LEU A 1 95 ? -13.525 10.197 12.377 1 98.18 95 LEU A C 1
ATOM 775 O O . LEU A 1 95 ? -14.064 10.795 13.312 1 98.18 95 LEU A O 1
ATOM 779 N N . SER A 1 96 ? -14.103 9.984 11.186 1 97.92 96 SER A N 1
ATOM 780 C CA . SER A 1 96 ? -15.274 10.754 10.778 1 97.92 96 SER A CA 1
ATOM 781 C C . SER A 1 96 ? -16.529 10.275 11.501 1 97.92 96 SER A C 1
ATOM 783 O O . SER A 1 96 ? -17.508 11.015 11.611 1 97.92 96 SER A O 1
ATOM 785 N N . GLN A 1 97 ? -16.598 9.002 12.024 1 96.99 97 GLN A N 1
ATOM 786 C CA . GLN A 1 97 ? -17.816 8.441 12.601 1 96.99 97 GLN A CA 1
ATOM 787 C C . GLN A 1 97 ? -17.595 8.023 14.052 1 96.99 97 GLN A C 1
ATOM 789 O O . GLN A 1 97 ? -18.455 7.377 14.655 1 96.99 97 GLN A O 1
ATOM 794 N N . GLU A 1 98 ? -16.38 8.287 14.525 1 94.47 98 GLU A N 1
ATOM 795 C CA . GLU A 1 98 ? -16.107 7.987 15.927 1 94.47 98 GLU A CA 1
ATOM 796 C C . GLU A 1 98 ? -16.83 8.963 16.851 1 94.47 98 GLU A C 1
ATOM 798 O O . GLU A 1 98 ? -16.781 10.176 16.641 1 94.47 98 GLU A O 1
ATOM 803 N N . THR A 1 99 ? -17.528 8.509 17.845 1 91.24 99 THR A N 1
ATOM 804 C CA . THR A 1 99 ? -18.373 9.34 18.695 1 91.24 99 THR A CA 1
ATOM 805 C C . THR A 1 99 ? -17.582 9.88 19.883 1 91.24 99 THR A C 1
ATOM 807 O O . THR A 1 99 ? -17.929 10.92 20.445 1 91.24 99 THR A O 1
ATOM 810 N N . SER A 1 100 ? -16.567 9.183 20.377 1 92.09 100 SER A N 1
ATOM 811 C CA . SER A 1 100 ? -15.764 9.626 21.512 1 92.09 100 SER A CA 1
ATOM 812 C C . SER A 1 100 ? -14.339 9.092 21.423 1 92.09 100 SER A C 1
ATOM 814 O O . SER A 1 100 ? -14.114 7.988 20.922 1 92.09 100 SER A O 1
ATOM 816 N N . LEU A 1 101 ? -13.464 9.834 21.988 1 92.58 101 LEU A N 1
ATOM 817 C CA . LEU A 1 101 ? -12.058 9.445 22.023 1 92.58 101 LEU A CA 1
ATOM 818 C C . LEU A 1 101 ? -11.705 8.802 23.36 1 92.58 101 LEU A C 1
ATOM 820 O O . LEU A 1 101 ? -10.651 8.178 23.494 1 92.58 101 LEU A O 1
ATOM 824 N N . GLU A 1 102 ? -12.572 8.891 24.268 1 92.05 102 GLU A N 1
ATOM 825 C CA . GLU A 1 102 ? -12.293 8.47 25.637 1 92.05 102 GLU A CA 1
ATOM 826 C C . GLU A 1 102 ? -11.995 6.975 25.705 1 92.05 102 GLU A C 1
ATOM 828 O O . GLU A 1 102 ? -11.242 6.525 26.571 1 92.05 102 GLU A O 1
ATOM 833 N N . ASN A 1 103 ? -12.585 6.191 24.821 1 90.37 103 ASN A N 1
ATOM 834 C CA . ASN A 1 103 ? -12.45 4.739 24.88 1 90.37 103 ASN A CA 1
ATOM 835 C C . ASN A 1 103 ? -11.289 4.249 24.019 1 90.37 103 ASN A C 1
ATOM 837 O O . ASN A 1 103 ? -11.013 3.05 23.967 1 90.37 103 ASN A O 1
ATOM 841 N N . LEU A 1 104 ? -10.561 5.139 23.421 1 94.45 104 LEU A N 1
ATOM 842 C CA . LEU A 1 104 ? -9.42 4.722 22.612 1 94.45 104 LEU A CA 1
ATOM 843 C C . LEU A 1 104 ? -8.217 4.403 23.493 1 94.45 104 LEU A C 1
ATOM 845 O O . LEU A 1 104 ? -8.079 4.956 24.587 1 94.45 104 LEU A O 1
ATOM 849 N N . PRO A 1 105 ? -7.359 3.538 23.045 1 94.6 105 PRO A N 1
ATOM 850 C CA . PRO A 1 105 ? -6.098 3.339 23.763 1 94.6 105 PRO A CA 1
ATOM 851 C C . PRO A 1 105 ? -5.316 4.637 23.951 1 94.6 105 PRO A C 1
ATOM 853 O O . PRO A 1 105 ? -5.346 5.512 23.082 1 94.6 105 PRO A O 1
ATOM 856 N N . TRP A 1 106 ? -4.576 4.776 25.019 1 91.78 106 TRP A N 1
ATOM 857 C CA . TRP A 1 106 ? -3.839 5.981 25.388 1 91.78 106 TRP A CA 1
ATOM 858 C C . TRP A 1 106 ? -2.902 6.412 24.265 1 91.78 106 TRP A C 1
ATOM 860 O O . TRP A 1 106 ? -2.722 7.607 24.022 1 91.78 106 TRP A O 1
ATOM 870 N N . SER A 1 107 ? -2.33 5.413 23.532 1 91.46 107 SER A N 1
ATOM 871 C CA . SER A 1 107 ? -1.349 5.687 22.488 1 91.46 107 SER A CA 1
ATOM 872 C C . SER A 1 107 ? -1.982 6.429 21.316 1 91.46 107 SER A C 1
ATOM 874 O O . SER A 1 107 ? -1.276 6.996 20.479 1 91.46 107 SER A O 1
ATOM 876 N N . TYR A 1 108 ? -3.376 6.473 21.285 1 93.85 108 TYR A N 1
ATOM 877 C CA . TYR A 1 108 ? -4.071 7.111 20.172 1 93.85 108 TYR A CA 1
ATOM 878 C C . TYR A 1 108 ? -4.703 8.428 20.606 1 93.85 108 TYR A C 1
ATOM 880 O O . TYR A 1 108 ? -5.081 9.248 19.767 1 93.85 108 TYR A O 1
ATOM 888 N N . GLN A 1 109 ? -4.889 8.651 21.773 1 91.02 109 GLN A N 1
ATOM 889 C CA . GLN A 1 109 ? -5.697 9.763 22.262 1 91.02 109 GLN A CA 1
ATOM 890 C C . GLN A 1 109 ? -5.042 11.103 21.937 1 91.02 109 GLN A C 1
ATOM 892 O O . GLN A 1 109 ? -5.728 12.069 21.599 1 91.02 109 GLN A O 1
ATOM 897 N N . GLY A 1 110 ? -3.722 11.184 21.943 1 91.85 110 GLY A N 1
ATOM 898 C CA . GLY A 1 110 ? -3.03 12.451 21.77 1 91.85 110 GLY A CA 1
ATOM 899 C C . GLY A 1 110 ? -2.911 12.873 20.318 1 91.85 110 GLY A C 1
ATOM 900 O O . GLY A 1 110 ? -2.595 14.029 20.026 1 91.85 110 GLY A O 1
ATOM 901 N N . ASN A 1 111 ? -3.263 11.983 19.451 1 95.87 111 ASN A N 1
ATOM 902 C CA . ASN A 1 111 ? -3.054 12.3 18.042 1 95.87 111 ASN A CA 1
ATOM 903 C C . ASN A 1 111 ? -4.27 11.931 17.198 1 95.87 111 ASN A C 1
ATOM 905 O O . ASN A 1 111 ? -4.154 11.739 15.986 1 95.87 111 ASN A O 1
ATOM 909 N N . THR A 1 112 ? -5.407 11.787 17.856 1 97.63 112 THR A N 1
ATOM 910 C CA . THR A 1 112 ? -6.632 11.411 17.158 1 97.63 112 THR A CA 1
ATOM 911 C C . THR A 1 112 ? -7.684 12.509 17.282 1 97.63 112 THR A C 1
ATOM 913 O O . THR A 1 112 ? -7.839 13.11 18.348 1 97.63 112 THR A O 1
ATOM 916 N N . TYR A 1 113 ? -8.373 12.782 16.209 1 97.19 113 TYR A N 1
ATOM 917 C CA . TYR A 1 113 ? -9.458 13.756 16.153 1 97.19 113 TYR A CA 1
ATOM 918 C C . TYR A 1 113 ? -10.74 13.116 15.635 1 97.19 113 TYR A C 1
ATOM 920 O O . TYR A 1 113 ? -10.695 12.208 14.802 1 97.19 113 TYR A O 1
ATOM 928 N N . THR A 1 114 ? -11.888 13.651 16.134 1 96.71 114 THR A N 1
ATOM 929 C CA . THR A 1 114 ? -13.176 13.198 15.622 1 96.71 114 THR A CA 1
ATOM 930 C C . THR A 1 114 ? -13.688 14.14 14.536 1 96.71 114 THR A C 1
ATOM 932 O O . THR A 1 114 ? -13.376 15.333 14.544 1 96.71 114 THR A O 1
ATOM 935 N N . GLY A 1 115 ? -14.437 13.558 13.614 1 96.45 115 GLY A N 1
ATOM 936 C CA . GLY A 1 115 ? -15.004 14.337 12.525 1 96.45 115 GLY A CA 1
ATOM 937 C C . GLY A 1 115 ? -14.218 14.217 11.233 1 96.45 115 GLY A C 1
ATOM 938 O O . GLY A 1 115 ? -13.555 13.205 10.996 1 96.45 115 GLY A O 1
ATOM 939 N N . ARG A 1 116 ? -14.462 15.201 10.375 1 96.89 116 ARG A N 1
ATOM 940 C CA . ARG A 1 116 ? -13.78 15.206 9.085 1 96.89 116 ARG A CA 1
ATOM 941 C C . ARG A 1 116 ? -12.634 16.212 9.076 1 96.89 116 ARG A C 1
ATOM 943 O O . ARG A 1 116 ? -12.67 17.209 9.801 1 96.89 116 ARG A O 1
ATOM 950 N N . LEU A 1 117 ? -11.615 15.844 8.337 1 97.11 117 LEU A N 1
ATOM 951 C CA . LEU A 1 117 ? -10.536 16.8 8.112 1 97.11 117 LEU A CA 1
ATOM 952 C C . LEU A 1 117 ? -11.065 18.073 7.46 1 97.11 117 LEU A C 1
ATOM 954 O O . LEU A 1 117 ? -11.709 18.016 6.41 1 97.11 117 LEU A O 1
ATOM 958 N N . ASN A 1 118 ? -10.942 19.217 8.087 1 96.95 118 ASN A N 1
ATOM 959 C CA . ASN A 1 118 ? -11.445 20.488 7.575 1 96.95 118 ASN A CA 1
ATOM 960 C C . ASN A 1 118 ? -10.337 21.533 7.482 1 96.95 118 ASN A C 1
ATOM 962 O O . ASN A 1 118 ? -9.185 21.253 7.818 1 96.95 118 ASN A O 1
ATOM 966 N N . GLU A 1 119 ? -10.774 22.713 7.079 1 97.35 119 GLU A N 1
ATOM 967 C CA . GLU A 1 119 ? -9.812 23.774 6.794 1 97.35 119 GLU A CA 1
ATOM 968 C C . GLU A 1 119 ? -9.041 24.17 8.05 1 97.35 119 GLU A C 1
ATOM 970 O O . GLU A 1 119 ? -7.818 24.323 8.012 1 97.35 119 GLU A O 1
ATOM 975 N N . ASP A 1 120 ? -9.697 24.277 9.14 1 97.56 120 ASP A N 1
ATOM 976 C CA . ASP A 1 120 ? -9.064 24.698 10.386 1 97.56 120 ASP A CA 1
ATOM 977 C C . ASP A 1 120 ? -8.031 23.674 10.85 1 97.56 120 ASP A C 1
ATOM 979 O O . ASP A 1 120 ? -6.924 24.039 11.25 1 97.56 120 ASP A O 1
ATOM 983 N N . LEU A 1 121 ? -8.415 22.452 10.791 1 97.39 121 LEU A N 1
ATOM 984 C CA . LEU A 1 121 ? -7.506 21.397 11.226 1 97.39 121 LEU A CA 1
ATOM 985 C C . LEU A 1 121 ? -6.287 21.319 10.312 1 97.39 121 LEU A C 1
ATOM 987 O O . LEU A 1 121 ? -5.163 21.133 10.784 1 97.39 121 LEU A O 1
ATOM 991 N N . ILE A 1 122 ? -6.444 21.467 9.027 1 97.77 122 ILE A N 1
ATOM 992 C CA . ILE A 1 122 ? -5.341 21.452 8.073 1 97.77 122 ILE A CA 1
ATOM 993 C C . ILE A 1 122 ? -4.371 22.588 8.388 1 97.77 122 ILE A C 1
ATOM 995 O O . ILE A 1 122 ? -3.154 22.387 8.406 1 97.77 122 ILE A O 1
ATOM 999 N N . LYS A 1 123 ? -4.921 23.724 8.661 1 97.04 123 LYS A N 1
ATOM 1000 C CA . LYS A 1 123 ? -4.077 24.858 9.024 1 97.04 123 LYS A CA 1
ATOM 1001 C C . LYS A 1 123 ? -3.271 24.562 10.286 1 97.04 123 LYS A C 1
ATOM 1003 O O . LYS A 1 123 ? -2.077 24.861 10.35 1 97.04 123 LYS A O 1
ATOM 1008 N N . THR A 1 124 ? -3.962 23.979 11.219 1 96.92 124 THR A N 1
ATOM 1009 C CA . THR A 1 124 ? -3.302 23.614 12.467 1 96.92 124 THR A CA 1
ATOM 1010 C C . THR A 1 124 ? -2.161 22.634 12.209 1 96.92 124 THR A C 1
ATOM 1012 O O . THR A 1 124 ? -1.062 22.798 12.744 1 96.92 124 THR A O 1
ATOM 1015 N N . ILE A 1 125 ? -2.405 21.638 11.39 1 97.01 125 ILE A N 1
ATOM 1016 C CA . ILE A 1 125 ? -1.414 20.609 11.095 1 97.01 125 ILE A CA 1
ATOM 1017 C C . ILE A 1 125 ? -0.24 21.225 10.339 1 97.01 125 ILE A C 1
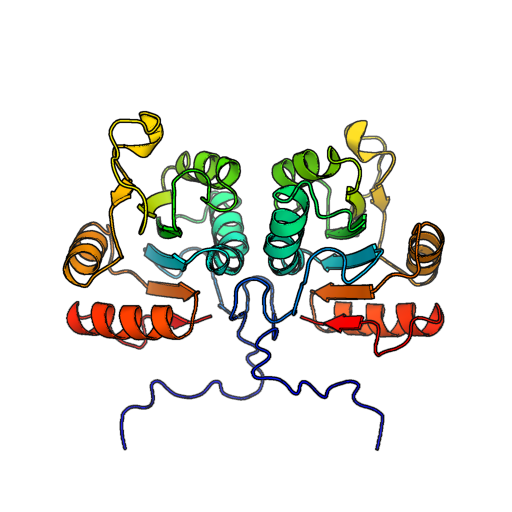ATOM 1019 O O . ILE A 1 125 ? 0.921 20.981 10.677 1 97.01 125 ILE A O 1
ATOM 1023 N N . ILE A 1 126 ? -0.534 22.056 9.35 1 97.18 126 ILE A N 1
ATOM 1024 C CA . ILE A 1 126 ? 0.511 22.698 8.559 1 97.18 126 ILE A CA 1
ATOM 1025 C C . ILE A 1 126 ? 1.392 23.554 9.467 1 97.18 126 ILE A C 1
ATOM 1027 O O . ILE A 1 126 ? 2.62 23.526 9.356 1 97.18 126 ILE A O 1
ATOM 1031 N N . ASN A 1 127 ? 0.781 24.23 10.354 1 96.02 127 ASN A N 1
ATOM 1032 C CA . ASN A 1 127 ? 1.503 25.107 11.27 1 96.02 127 ASN A CA 1
ATOM 1033 C C . ASN A 1 127 ? 2.344 24.31 12.263 1 96.02 127 ASN A C 1
ATOM 1035 O O . ASN A 1 127 ? 3.275 24.848 12.865 1 96.02 127 ASN A O 1
ATOM 1039 N N . SER A 1 128 ? 1.979 23.068 12.47 1 95.53 128 SER A N 1
ATOM 1040 C CA . SER A 1 128 ? 2.722 22.228 13.403 1 95.53 128 SER A CA 1
ATOM 1041 C C . SER A 1 128 ? 3.921 21.574 12.725 1 95.53 128 SER A C 1
ATOM 1043 O O . SER A 1 128 ? 4.766 20.973 13.391 1 95.53 128 SER A O 1
ATOM 1045 N N . CYS A 1 129 ? 4.045 21.634 11.383 1 95.22 129 CYS A N 1
ATOM 1046 C CA . CYS A 1 129 ? 5.18 21.072 10.659 1 95.22 129 CYS A CA 1
ATOM 1047 C C . CYS A 1 129 ? 6.463 21.826 10.988 1 95.22 129 CYS A C 1
ATOM 1049 O O . CYS A 1 129 ? 6.436 23.035 11.219 1 95.22 129 CYS A O 1
ATOM 1051 N N . ARG A 1 130 ? 7.475 21.15 10.998 1 91.18 130 ARG A N 1
ATOM 1052 C CA . ARG A 1 130 ? 8.767 21.73 11.352 1 91.18 130 ARG A CA 1
ATOM 1053 C C . ARG A 1 130 ? 9.31 22.59 10.216 1 91.18 130 ARG A C 1
ATOM 1055 O O . ARG A 1 130 ? 10.053 23.544 10.454 1 91.18 130 ARG A O 1
ATOM 1062 N N . ARG A 1 131 ? 9.016 22.218 9.006 1 92.87 131 ARG A N 1
ATOM 1063 C CA . ARG A 1 131 ? 9.391 22.904 7.774 1 92.87 131 ARG A CA 1
ATOM 1064 C C . ARG A 1 131 ? 8.191 23.061 6.846 1 92.87 131 ARG A C 1
ATOM 1066 O O . ARG A 1 131 ? 7.168 22.398 7.03 1 92.87 131 ARG A O 1
ATOM 1073 N N . LYS A 1 132 ? 8.364 23.997 5.892 1 94.42 132 LYS A N 1
ATOM 1074 C CA . LYS A 1 132 ? 7.315 24.071 4.88 1 94.42 132 LYS A CA 1
ATOM 1075 C C . LYS A 1 132 ? 7.136 22.73 4.175 1 94.42 132 LYS A C 1
ATOM 1077 O O . LYS A 1 132 ? 8.075 22.211 3.567 1 94.42 132 LYS A O 1
ATOM 1082 N N . PRO A 1 133 ? 5.994 22.218 4.212 1 97.21 133 PRO A N 1
ATOM 1083 C CA . PRO A 1 133 ? 5.862 20.841 3.732 1 97.21 133 PRO A CA 1
ATOM 1084 C C . PRO A 1 133 ? 5.581 20.763 2.233 1 97.21 133 PRO A C 1
ATOM 1086 O O . PRO A 1 133 ? 4.991 21.684 1.663 1 97.21 133 PRO A O 1
ATOM 1089 N N . PHE A 1 134 ? 6.088 19.712 1.56 1 97.52 134 PHE A N 1
ATOM 1090 C CA . PHE A 1 134 ? 5.548 19.21 0.302 1 97.52 134 PHE A CA 1
ATOM 1091 C C . PHE A 1 134 ? 4.413 18.225 0.556 1 97.52 134 PHE A C 1
ATOM 1093 O O . PHE A 1 134 ? 4.559 17.292 1.349 1 97.52 134 PHE A O 1
ATOM 1100 N N . VAL A 1 135 ? 3.278 18.398 -0.097 1 97.64 135 VAL A N 1
ATOM 1101 C CA . VAL A 1 135 ? 2.065 17.694 0.307 1 97.64 135 VAL A CA 1
ATOM 1102 C C . VAL A 1 135 ? 1.76 16.578 -0.689 1 97.64 135 VAL A C 1
ATOM 1104 O O . VAL A 1 135 ? 1.782 16.797 -1.903 1 97.64 135 VAL A O 1
ATOM 1107 N N . LEU A 1 136 ? 1.57 15.389 -0.137 1 95.5 136 LEU A N 1
ATOM 1108 C CA . LEU A 1 136 ? 1.065 14.252 -0.9 1 95.5 136 LEU A CA 1
ATOM 1109 C C . LEU A 1 136 ? -0.386 13.955 -0.537 1 95.5 136 LEU A C 1
ATOM 1111 O O . LEU A 1 136 ? -0.739 13.918 0.644 1 95.5 136 LEU A O 1
ATOM 1115 N N . ILE A 1 137 ? -1.22 13.69 -1.561 1 94.52 137 ILE A N 1
ATOM 1116 C CA . ILE A 1 137 ? -2.643 13.475 -1.327 1 94.52 137 ILE A CA 1
ATOM 1117 C C . ILE A 1 137 ? -3.098 12.206 -2.045 1 94.52 137 ILE A C 1
ATOM 1119 O O . ILE A 1 137 ? -2.757 11.988 -3.21 1 94.52 137 ILE A O 1
ATOM 1123 N N . CYS A 1 138 ? -3.793 11.392 -1.264 1 92.05 138 CYS A N 1
ATOM 1124 C CA . CYS A 1 138 ? -4.423 10.26 -1.932 1 92.05 138 CYS A CA 1
ATOM 1125 C C . CYS A 1 138 ? -5.731 9.881 -1.247 1 92.05 138 CYS A C 1
ATOM 1127 O O . CYS A 1 138 ? -5.762 9.669 -0.034 1 92.05 138 CYS A O 1
ATOM 1129 N N . GLY A 1 139 ? -6.756 9.728 -1.973 1 90.25 139 GLY A N 1
ATOM 1130 C CA . GLY A 1 139 ? -8.093 9.366 -1.531 1 90.25 139 GLY A CA 1
ATOM 1131 C C . GLY A 1 139 ? -9.134 9.477 -2.629 1 90.25 139 GLY A C 1
ATOM 1132 O O . GLY A 1 139 ? -8.805 9.396 -3.814 1 90.25 139 GLY A O 1
ATOM 1133 N N . SER A 1 140 ? -10.368 9.547 -2.24 1 88.04 140 SER A N 1
ATOM 1134 C CA . SER A 1 140 ? -11.431 9.733 -3.222 1 88.04 140 SER A CA 1
ATOM 1135 C C . SER A 1 140 ? -11.297 11.074 -3.935 1 88.04 140 SER A C 1
ATOM 1137 O O . SER A 1 140 ? -10.55 11.948 -3.489 1 88.04 140 SER A O 1
ATOM 1139 N N . SER A 1 141 ? -12.048 11.204 -5.043 1 87.25 141 SER A N 1
ATOM 1140 C CA . SER A 1 141 ? -12.054 12.469 -5.77 1 87.25 141 SER A CA 1
ATOM 1141 C C . SER A 1 141 ? -12.559 13.609 -4.892 1 87.25 141 SER A C 1
ATOM 1143 O O . SER A 1 141 ? -11.988 14.702 -4.895 1 87.25 141 SER A O 1
ATOM 1145 N N . ALA A 1 142 ? -13.574 13.331 -4.098 1 91.9 142 ALA A N 1
ATOM 1146 C CA . ALA A 1 142 ? -14.123 14.342 -3.198 1 91.9 142 ALA A CA 1
ATOM 1147 C C . ALA A 1 142 ? -13.105 14.738 -2.132 1 91.9 142 ALA A C 1
ATOM 1149 O O . ALA A 1 142 ? -12.949 15.922 -1.824 1 91.9 142 ALA A O 1
ATOM 1150 N N . PHE A 1 143 ? -12.42 13.774 -1.685 1 93.12 143 PHE A N 1
ATOM 1151 C CA . PHE A 1 143 ? -11.378 14.034 -0.699 1 93.12 143 PHE A CA 1
ATOM 1152 C C . PHE A 1 143 ? -10.282 14.914 -1.289 1 93.12 143 PHE A C 1
ATOM 1154 O O . PHE A 1 143 ? -9.894 15.918 -0.688 1 93.12 143 PHE A O 1
ATOM 1161 N N . THR A 1 144 ? -9.839 14.59 -2.395 1 91.58 144 THR A N 1
ATOM 1162 C CA . THR A 1 144 ? -8.752 15.303 -3.055 1 91.58 144 THR A CA 1
ATOM 1163 C C . THR A 1 144 ? -9.15 16.748 -3.344 1 91.58 144 THR A C 1
ATOM 1165 O O . THR A 1 144 ? -8.362 17.67 -3.125 1 91.58 144 THR A O 1
ATOM 1168 N N . GLU A 1 145 ? -10.333 16.909 -3.789 1 93.66 145 GLU A N 1
ATOM 1169 C CA . GLU A 1 145 ? -10.833 18.252 -4.07 1 93.66 145 GLU A CA 1
ATOM 1170 C C . GLU A 1 145 ? -10.885 19.098 -2.801 1 93.66 145 GLU A C 1
ATOM 1172 O O . GLU A 1 145 ? -10.448 20.251 -2.799 1 93.66 145 GLU A O 1
ATOM 1177 N N . ASP A 1 146 ? -11.4 18.572 -1.717 1 96.6 146 ASP A N 1
ATOM 1178 C CA . ASP A 1 146 ? -11.46 19.273 -0.438 1 96.6 146 ASP A CA 1
ATOM 1179 C C . ASP A 1 146 ? -10.063 19.658 0.043 1 96.6 146 ASP A C 1
ATOM 1181 O O . ASP A 1 146 ? -9.836 20.797 0.457 1 96.6 146 ASP A O 1
ATOM 1185 N N . MET A 1 147 ? -9.151 18.707 -0.062 1 96.85 147 MET A N 1
ATOM 1186 C CA . MET A 1 147 ? -7.793 18.969 0.405 1 96.85 147 MET A CA 1
ATOM 1187 C C . MET A 1 147 ? -7.145 20.086 -0.405 1 96.85 147 MET A C 1
ATOM 1189 O O . MET A 1 147 ? -6.485 20.963 0.156 1 96.85 147 MET A O 1
ATOM 1193 N N . ASN A 1 148 ? -7.345 19.999 -1.715 1 94.18 148 ASN A N 1
ATOM 1194 C CA . ASN A 1 148 ? -6.799 21.055 -2.561 1 94.18 148 ASN A CA 1
ATOM 1195 C C . ASN A 1 148 ? -7.312 22.43 -2.143 1 94.18 148 ASN A C 1
ATOM 1197 O O . ASN A 1 148 ? -6.537 23.383 -2.045 1 94.18 148 ASN A O 1
ATOM 1201 N N . ARG A 1 149 ? -8.588 22.507 -1.908 1 96.21 149 ARG A N 1
ATOM 1202 C CA . ARG A 1 149 ? -9.198 23.762 -1.483 1 96.21 149 ARG A CA 1
ATOM 1203 C C . ARG A 1 149 ? -8.628 24.224 -0.147 1 96.21 149 ARG A C 1
ATOM 1205 O O . ARG A 1 149 ? -8.278 25.395 0.013 1 96.21 149 ARG A O 1
ATOM 1212 N N . TYR A 1 150 ? -8.5 23.292 0.856 1 97.47 150 TYR A N 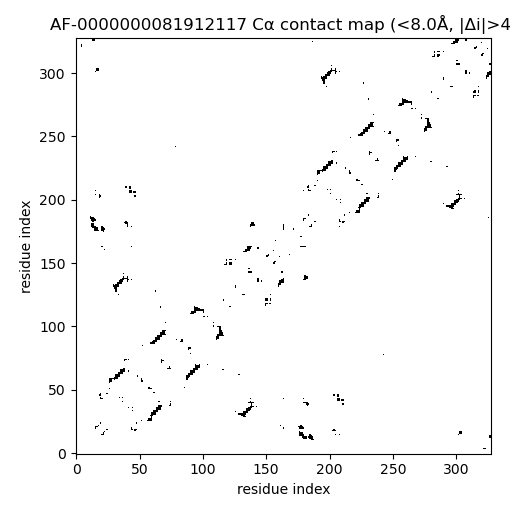1
ATOM 1213 C CA . TYR A 1 150 ? -8.007 23.631 2.187 1 97.47 150 TYR A CA 1
ATOM 1214 C C . TYR A 1 150 ? -6.548 24.068 2.133 1 97.47 150 TYR A C 1
ATOM 1216 O O . TYR A 1 150 ? -6.151 25.013 2.819 1 97.47 150 TYR A O 1
ATOM 1224 N N . LEU A 1 151 ? -5.753 23.403 1.302 1 97.01 151 LEU A N 1
ATOM 1225 C CA . LEU A 1 151 ? -4.333 23.716 1.192 1 97.01 151 LEU A CA 1
ATOM 1226 C C . LEU A 1 151 ? -4.126 25.084 0.549 1 97.01 151 LEU A C 1
ATOM 1228 O O . LEU A 1 151 ? -3.271 25.857 0.986 1 97.01 151 LEU A O 1
ATOM 1232 N N . LYS A 1 152 ? -4.91 25.337 -0.466 1 95.18 152 LYS A N 1
ATOM 1233 C CA . LYS A 1 152 ? -4.855 26.652 -1.099 1 95.18 152 LYS A CA 1
ATOM 1234 C C . LYS A 1 152 ? -5.189 27.757 -0.101 1 95.18 152 LYS A C 1
ATOM 1236 O O . LYS A 1 152 ? -4.495 28.774 -0.038 1 95.18 152 LYS A O 1
ATOM 1241 N N . ALA A 1 153 ? -6.194 27.526 0.649 1 95.76 153 ALA A N 1
ATOM 1242 C CA . ALA A 1 153 ? -6.616 28.497 1.656 1 95.76 153 ALA A CA 1
ATOM 1243 C C . ALA A 1 153 ? -5.536 28.69 2.717 1 95.76 153 ALA A C 1
ATOM 1245 O O . ALA A 1 153 ? -5.414 29.772 3.297 1 95.76 153 ALA A O 1
ATOM 1246 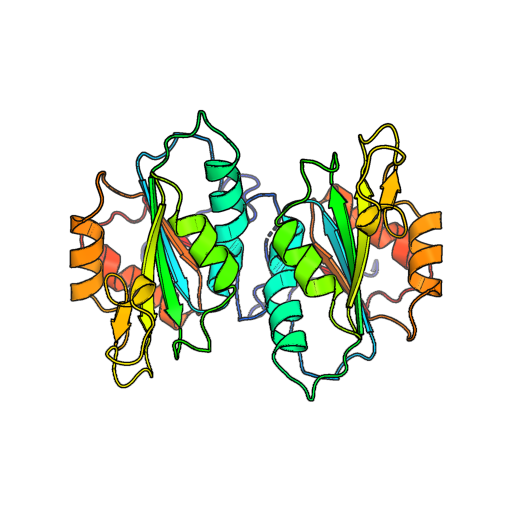N N . ALA A 1 154 ? -4.731 27.623 2.926 1 95.04 154 ALA A N 1
ATOM 1247 C CA . ALA A 1 154 ? -3.67 27.667 3.929 1 95.04 154 ALA A CA 1
ATOM 1248 C C . ALA A 1 154 ? -2.383 28.239 3.342 1 95.04 154 ALA A C 1
ATOM 1250 O O . ALA A 1 154 ? -1.37 28.346 4.037 1 95.04 154 ALA A O 1
ATOM 1251 N N . GLY A 1 155 ? -2.382 28.552 2.034 1 93.18 155 GLY A N 1
ATOM 1252 C CA . GLY A 1 155 ? -1.249 29.222 1.415 1 93.18 155 GLY A CA 1
ATOM 1253 C C . GLY A 1 155 ? -0.231 28.26 0.834 1 93.18 155 GLY A C 1
ATOM 1254 O O . GLY A 1 155 ? 0.907 28.644 0.558 1 93.18 155 GLY A O 1
ATOM 1255 N N . VAL A 1 156 ? -0.581 27.029 0.719 1 93.25 156 VAL A N 1
ATOM 1256 C CA . VAL A 1 156 ? 0.312 26.059 0.093 1 93.25 156 VAL A CA 1
ATOM 1257 C C . VAL A 1 156 ? 0.25 26.204 -1.426 1 93.25 156 VAL A C 1
ATOM 1259 O O . VAL A 1 156 ? -0.835 26.202 -2.012 1 93.25 156 VAL A O 1
ATOM 1262 N N . GLU A 1 157 ? 1.395 26.356 -2.008 1 90.46 157 GLU A N 1
ATOM 1263 C CA . GLU A 1 157 ? 1.474 26.52 -3.457 1 90.46 157 GLU A CA 1
ATOM 1264 C C . GLU A 1 157 ? 1.137 25.219 -4.179 1 90.46 157 GLU A C 1
ATOM 1266 O O . GLU A 1 157 ? 1.481 24.134 -3.706 1 90.46 157 GLU A O 1
ATOM 1271 N N . GLU A 1 158 ? 0.674 25.343 -5.307 1 85.84 158 GLU A N 1
ATOM 1272 C CA . GLU A 1 158 ? 0.243 24.192 -6.096 1 85.84 158 GLU A CA 1
ATOM 1273 C C . GLU A 1 158 ? 1.424 23.295 -6.453 1 85.84 158 GLU A C 1
ATOM 1275 O O . GLU A 1 158 ? 1.286 22.071 -6.508 1 85.84 158 GLU A O 1
ATOM 1280 N N . ASP A 1 159 ? 2.539 23.907 -6.684 1 89.46 159 ASP A N 1
ATOM 1281 C CA . ASP A 1 159 ? 3.716 23.147 -7.089 1 89.46 159 ASP A CA 1
ATOM 1282 C C . ASP A 1 159 ? 4.343 22.427 -5.897 1 89.46 159 ASP A C 1
ATOM 1284 O O . ASP A 1 159 ? 5.304 21.671 -6.056 1 89.46 159 ASP A O 1
ATOM 1288 N N . SER A 1 160 ? 3.701 22.581 -4.77 1 93.77 160 SER A N 1
ATOM 1289 C CA . SER A 1 160 ? 4.177 21.914 -3.562 1 93.77 160 SER A CA 1
ATOM 1290 C C . SER A 1 160 ? 3.238 20.786 -3.147 1 93.77 160 SER A C 1
ATOM 1292 O O . SER A 1 160 ? 3.176 20.425 -1.97 1 93.77 160 SER A O 1
ATOM 1294 N N . CYS A 1 161 ? 2.501 20.334 -4.138 1 93.79 161 CYS A N 1
ATOM 1295 C CA . CYS A 1 161 ? 1.554 19.252 -3.891 1 93.79 161 CYS A CA 1
ATOM 1296 C C . CYS A 1 161 ? 1.654 18.183 -4.973 1 93.79 161 CYS A C 1
ATOM 1298 O O . CYS A 1 161 ? 1.915 18.494 -6.136 1 93.79 161 CYS A O 1
ATOM 1300 N N . PHE A 1 162 ? 1.454 16.939 -4.568 1 91.54 162 PHE A N 1
ATOM 1301 C CA . PHE A 1 162 ? 1.345 15.798 -5.47 1 91.54 162 PHE A CA 1
ATOM 1302 C C . PHE A 1 162 ? 0.104 14.973 -5.151 1 91.54 162 PHE A C 1
ATOM 1304 O O . PHE A 1 162 ? -0.125 14.606 -3.997 1 91.54 162 PHE A O 1
ATOM 1311 N N . VAL A 1 163 ? -0.676 14.713 -6.139 1 88.91 163 VAL A N 1
ATOM 1312 C CA . VAL A 1 163 ? -1.896 13.926 -5.984 1 88.91 163 VAL A CA 1
ATOM 1313 C C . VAL A 1 163 ? -1.741 12.585 -6.697 1 88.91 163 VAL A C 1
ATOM 1315 O O . VAL A 1 163 ? -1.394 12.541 -7.88 1 88.91 163 VAL A O 1
ATOM 1318 N N . PHE A 1 164 ? -1.969 11.615 -5.879 1 85.45 164 PHE A N 1
ATOM 1319 C CA . PHE A 1 164 ? -1.947 10.283 -6.47 1 85.45 164 PHE A CA 1
ATOM 1320 C C . PHE A 1 164 ? -3.272 9.975 -7.159 1 85.45 164 PHE A C 1
ATOM 1322 O O . PHE A 1 164 ? -4.338 10.324 -6.649 1 85.45 164 PHE A O 1
ATOM 1329 N N . MET B 1 1 ? -7.518 31.393 -18.918 1 17.22 1 MET B N 1
ATOM 1330 C CA . MET B 1 1 ? -6.504 30.353 -19.06 1 17.22 1 MET B CA 1
ATOM 1331 C C . MET B 1 1 ? -6.317 29.593 -17.751 1 17.22 1 MET B C 1
ATOM 1333 O O . MET B 1 1 ? -5.564 30.028 -16.878 1 17.22 1 MET B O 1
ATOM 1337 N N . SER B 1 2 ? -7.342 29.343 -17.138 1 21.76 2 SER B N 1
ATOM 1338 C CA . SER B 1 2 ? -7.473 29.04 -15.716 1 21.76 2 SER B CA 1
ATOM 1339 C C . SER B 1 2 ? -6.631 27.829 -15.329 1 21.76 2 SER B C 1
ATOM 1341 O O . SER B 1 2 ? -6.308 26.995 -16.177 1 21.76 2 SER B O 1
ATOM 1343 N N . GLN B 1 3 ? -5.645 28.258 -14.496 1 23.31 3 GLN B N 1
ATOM 1344 C CA . GLN B 1 3 ? -4.403 27.725 -13.947 1 23.31 3 GLN B CA 1
ATOM 1345 C C . GLN B 1 3 ? -4.573 26.272 -13.513 1 23.31 3 GLN B C 1
ATOM 1347 O O . GLN B 1 3 ? -5.17 25.995 -12.471 1 23.31 3 GLN B O 1
ATOM 1352 N N . TYR B 1 4 ? -5.001 25.639 -14.668 1 24.01 4 TYR B N 1
ATOM 1353 C CA . TYR B 1 4 ? -4.916 24.188 -14.787 1 24.01 4 TYR B CA 1
ATOM 1354 C C . TYR B 1 4 ? -3.619 23.666 -14.18 1 24.01 4 TYR B C 1
ATOM 1356 O O . TYR B 1 4 ? -2.529 23.986 -14.66 1 24.01 4 TYR B O 1
ATOM 1364 N N . ILE B 1 5 ? -3.432 23.742 -12.699 1 29.66 5 ILE B N 1
ATOM 1365 C CA . ILE B 1 5 ? -2.697 22.623 -12.119 1 29.66 5 ILE B CA 1
ATOM 1366 C C . ILE B 1 5 ? -2.859 21.387 -13.001 1 29.66 5 ILE B C 1
ATOM 1368 O O . ILE B 1 5 ? -3.961 20.85 -13.133 1 29.66 5 ILE B O 1
ATOM 1372 N N . LYS B 1 6 ? -2.292 21.715 -14.134 1 33.72 6 LYS B N 1
ATOM 1373 C CA . LYS B 1 6 ? -2.127 20.848 -15.298 1 33.72 6 LYS B CA 1
ATOM 1374 C C . LYS B 1 6 ? -2.092 19.378 -14.888 1 33.72 6 LYS B C 1
ATOM 1376 O O . LYS B 1 6 ? -1.715 19.051 -13.761 1 33.72 6 LYS B O 1
ATOM 1381 N N . THR B 1 7 ? -2.171 18.707 -15.914 1 32.51 7 THR B N 1
ATOM 1382 C CA . THR B 1 7 ? -2.096 17.646 -16.912 1 32.51 7 THR B CA 1
ATOM 1383 C C . THR B 1 7 ? -0.733 16.96 -16.871 1 32.51 7 THR B C 1
ATOM 1385 O O . THR B 1 7 ? 0.304 17.627 -16.861 1 32.51 7 THR B O 1
ATOM 1388 N N . TRP B 1 8 ? -0.732 15.832 -16.55 1 30.8 8 TRP B N 1
ATOM 1389 C CA . TRP B 1 8 ? 0.183 14.696 -16.534 1 30.8 8 TRP B CA 1
ATOM 1390 C C . TRP B 1 8 ? 0.925 14.576 -17.861 1 30.8 8 TRP B C 1
ATOM 1392 O O . TRP B 1 8 ? 0.317 14.672 -18.93 1 30.8 8 TRP B O 1
ATOM 1402 N N . LYS B 1 9 ? 1.882 15.381 -18.291 1 34.86 9 LYS B N 1
ATOM 1403 C CA . LYS B 1 9 ? 2.349 14.842 -19.565 1 34.86 9 LYS B CA 1
ATOM 1404 C C . LYS B 1 9 ? 2.612 13.343 -19.465 1 34.86 9 LYS B C 1
ATOM 1406 O O . LYS B 1 9 ? 2.909 12.83 -18.384 1 34.86 9 LYS B O 1
ATOM 1411 N N . GLU B 1 10 ? 2.652 12.699 -20.82 1 31.45 10 GLU B N 1
ATOM 1412 C CA . GLU B 1 10 ? 2.876 11.372 -21.385 1 31.45 10 GLU B CA 1
ATOM 1413 C C . GLU B 1 10 ? 4.258 10.841 -21.015 1 31.45 10 GLU B C 1
ATOM 1415 O O . GLU B 1 10 ? 5.259 11.544 -21.163 1 31.45 10 GLU B O 1
ATOM 1420 N N . GLY B 1 11 ? 4.439 9.947 -20.335 1 36.98 11 GLY B N 1
ATOM 1421 C CA . GLY B 1 11 ? 5.448 9.003 -19.882 1 36.98 11 GLY B CA 1
ATOM 1422 C C . GLY B 1 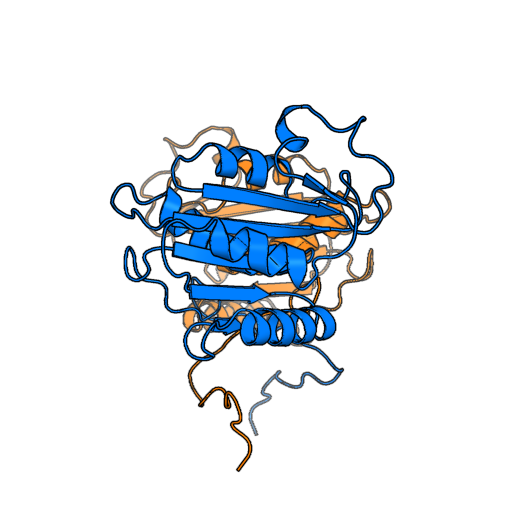11 ? 5.507 8.872 -18.372 1 36.98 11 GLY B C 1
ATOM 1423 O O . GLY B 1 11 ? 6.301 8.092 -17.842 1 36.98 11 GLY B O 1
ATOM 1424 N N . ASP B 1 12 ? 4.814 9.758 -17.701 1 42.49 12 ASP B N 1
ATOM 1425 C CA . ASP B 1 12 ? 4.767 9.82 -16.244 1 42.49 12 ASP B CA 1
ATOM 1426 C C . ASP B 1 12 ? 3.507 9.146 -15.706 1 42.49 12 ASP B C 1
ATOM 1428 O O . ASP B 1 12 ? 2.407 9.38 -16.21 1 42.49 12 ASP B O 1
ATOM 1432 N N . THR B 1 13 ? 3.223 8.012 -15.308 1 40.93 13 THR B N 1
ATOM 1433 C CA . THR B 1 13 ? 2.232 7.057 -14.822 1 40.93 13 THR B CA 1
ATOM 1434 C C . THR B 1 13 ? 1.723 7.462 -13.442 1 40.93 13 THR B C 1
ATOM 1436 O O . THR B 1 13 ? 0.597 7.128 -13.067 1 40.93 13 THR B O 1
ATOM 1439 N N . ALA B 1 14 ? 1.374 8.695 -12.804 1 43.4 14 ALA B N 1
ATOM 1440 C CA . ALA B 1 14 ? 0.603 8.457 -11.586 1 43.4 14 ALA B CA 1
ATOM 1441 C C . ALA B 1 14 ? -0.895 8.473 -11.874 1 43.4 14 ALA B C 1
ATOM 1443 O O . ALA B 1 14 ? -1.38 9.317 -12.631 1 43.4 14 ALA B O 1
ATOM 1444 N N . PHE B 1 15 ? -1.478 7.663 -11.03 1 46.7 15 PHE B N 1
ATOM 1445 C CA . PHE B 1 15 ? -1.27 6.782 -9.887 1 46.7 15 PHE B CA 1
ATOM 1446 C C . PHE B 1 15 ? -2.6 6.388 -9.257 1 46.7 15 PHE B C 1
ATOM 1448 O O . PHE B 1 15 ? -2.758 5.263 -8.777 1 46.7 15 PHE B O 1
ATOM 1455 N N . TRP B 1 16 ? -3.58 5.758 -8.555 1 53.76 16 TRP B N 1
ATOM 1456 C CA . TRP B 1 16 ? -4.278 4.79 -7.715 1 53.76 16 TRP B CA 1
ATOM 1457 C C . TRP B 1 16 ? -5.765 5.117 -7.628 1 53.76 16 TRP B C 1
ATOM 1459 O O . TRP B 1 16 ? -6.569 4.275 -7.219 1 53.76 16 TRP B O 1
ATOM 1469 N N . ARG B 1 17 ? -7.766 5.331 -8.181 1 50.31 17 ARG B N 1
ATOM 1470 C CA . ARG B 1 17 ? -8.029 6.183 -7.026 1 50.31 17 ARG B CA 1
ATOM 1471 C C . ARG B 1 17 ? -8.896 5.462 -5.999 1 50.31 17 ARG B C 1
ATOM 1473 O O . ARG B 1 17 ? -10.036 5.094 -6.291 1 50.31 17 ARG B O 1
ATOM 1480 N N . GLY B 1 18 ? -9.166 5.075 -5.995 1 63.47 18 GLY B N 1
ATOM 1481 C CA . GLY B 1 18 ? -10.192 4.385 -5.229 1 63.47 18 GLY B CA 1
ATOM 1482 C C . GLY B 1 18 ? -9.625 3.501 -4.135 1 63.47 18 GLY B C 1
ATOM 1483 O O . GLY B 1 18 ? -8.409 3.452 -3.936 1 63.47 18 GLY B O 1
ATOM 1484 N N . PRO B 1 19 ? -10.729 2.634 -3.528 1 71.53 19 PRO B N 1
ATOM 1485 C CA . PRO B 1 19 ? -10.281 1.885 -2.351 1 71.53 19 PRO B CA 1
ATOM 1486 C C . PRO B 1 19 ? -9.359 0.722 -2.708 1 71.53 19 PRO B C 1
ATOM 1488 O O . PRO B 1 19 ? -8.541 0.302 -1.885 1 71.53 19 PRO B O 1
ATOM 1491 N N . PHE B 1 20 ? -9.442 0.222 -4.059 1 77.86 20 PHE B N 1
ATOM 1492 C CA . PHE B 1 20 ? -8.643 -0.948 -4.403 1 77.86 20 PHE B CA 1
ATOM 1493 C C . PHE B 1 20 ? -7.791 -0.678 -5.638 1 77.86 20 PHE B C 1
ATOM 1495 O O . PHE B 1 20 ? -7.595 -1.566 -6.47 1 77.86 20 PHE B O 1
ATOM 1502 N N . GLY B 1 21 ? -7.42 0.65 -5.79 1 75.93 21 GLY B N 1
ATOM 1503 C CA . GLY B 1 21 ? -6.541 1.014 -6.891 1 75.93 21 GLY B CA 1
ATOM 1504 C C . GLY B 1 21 ? -7.19 0.847 -8.252 1 75.93 21 GLY B C 1
ATOM 1505 O O . GLY B 1 21 ? -6.527 0.46 -9.217 1 75.93 21 GLY B O 1
ATOM 1506 N N . GLY B 1 22 ? -8.484 0.835 -8.259 1 77.73 22 GLY B N 1
ATOM 1507 C CA . GLY B 1 22 ? -9.219 0.727 -9.51 1 77.73 22 GLY B CA 1
ATOM 1508 C C . GLY B 1 22 ? -9.719 -0.677 -9.789 1 77.73 22 GLY B C 1
ATOM 1509 O O . GLY B 1 22 ? -10.508 -0.889 -10.712 1 77.73 22 GLY B O 1
ATOM 1510 N N . PHE B 1 23 ? -9.143 -1.653 -9.112 1 85.57 23 PHE B N 1
ATOM 1511 C CA . PHE B 1 23 ? -9.654 -3.012 -9.24 1 85.57 23 PHE B CA 1
ATOM 1512 C C . PHE B 1 23 ? -11.023 -3.14 -8.583 1 85.57 23 PHE B C 1
ATOM 1514 O O . PHE B 1 23 ? -11.181 -2.835 -7.399 1 85.57 23 PHE B O 1
ATOM 1521 N N . PRO B 1 24 ? -12.021 -3.589 -9.272 1 87.77 24 PRO B N 1
ATOM 1522 C CA . PRO B 1 24 ? -13.367 -3.691 -8.703 1 87.77 24 PRO B CA 1
ATOM 1523 C C . PRO B 1 24 ? -13.572 -4.973 -7.899 1 87.77 24 PRO B C 1
ATOM 1525 O O . PRO B 1 24 ? -14.336 -5.849 -8.311 1 87.77 24 PRO B O 1
ATOM 1528 N N . TYR B 1 25 ? -13.034 -4.96 -6.826 1 91.31 25 TYR B N 1
ATOM 1529 C CA . TYR B 1 25 ? -13.103 -6.161 -6 1 91.31 25 TYR B CA 1
ATOM 1530 C C . TYR B 1 25 ? -14.456 -6.268 -5.306 1 91.31 25 TYR B C 1
ATOM 1532 O O . TYR B 1 25 ? -14.953 -5.288 -4.747 1 91.31 25 TYR B O 1
ATOM 1540 N N . ARG B 1 26 ? -15.022 -7.388 -5.352 1 93.64 26 ARG B N 1
ATOM 1541 C CA . ARG B 1 26 ? -16.206 -7.773 -4.59 1 93.64 26 ARG B CA 1
ATOM 1542 C C . ARG B 1 26 ? -15.988 -9.101 -3.873 1 93.64 26 ARG B C 1
ATOM 1544 O O . ARG B 1 26 ? -15.443 -10.043 -4.453 1 93.64 26 ARG B O 1
ATOM 1551 N N . PRO B 1 27 ? -16.42 -9.185 -2.667 1 95.8 27 PRO B N 1
ATOM 1552 C CA . PRO B 1 27 ? -16.253 -10.443 -1.936 1 95.8 27 PRO B CA 1
ATOM 1553 C C . PRO B 1 27 ? -16.806 -11.646 -2.698 1 95.8 27 PRO B C 1
ATOM 1555 O O . PRO B 1 27 ? -17.911 -11.581 -3.242 1 95.8 27 PRO B O 1
ATOM 1558 N N . ASN B 1 28 ? -16.002 -12.639 -2.854 1 96.9 28 ASN B N 1
ATOM 1559 C CA . ASN B 1 28 ? -16.381 -13.949 -3.374 1 96.9 28 ASN B CA 1
ATOM 1560 C C . ASN B 1 28 ? -16.625 -13.905 -4.88 1 96.9 28 ASN B C 1
ATOM 1562 O O . ASN B 1 28 ? -17.132 -14.867 -5.459 1 96.9 28 ASN B O 1
ATOM 1566 N N . LYS B 1 29 ? -16.361 -12.785 -5.479 1 96 29 LYS B N 1
ATOM 1567 C CA . LYS B 1 29 ? -16.492 -12.712 -6.931 1 96 29 LYS B CA 1
ATOM 1568 C C . LYS B 1 29 ? -15.558 -13.704 -7.618 1 96 29 LYS B C 1
ATOM 1570 O O . LYS B 1 29 ? -15.923 -14.313 -8.626 1 96 29 LYS B O 1
ATOM 1575 N N . HIS B 1 30 ? -14.349 -13.865 -7.11 1 95.93 30 HIS B N 1
ATOM 1576 C CA . HIS B 1 30 ? -13.355 -14.812 -7.602 1 95.93 30 HIS B CA 1
ATOM 1577 C C . HIS B 1 30 ? -13.091 -15.914 -6.58 1 95.93 30 HIS B C 1
ATOM 1579 O O . HIS B 1 30 ? -13.033 -15.649 -5.377 1 95.93 30 HIS B O 1
ATOM 1585 N N . GLY B 1 31 ? -12.969 -17.074 -7.129 1 95.97 31 GLY B N 1
ATOM 1586 C CA . GLY B 1 31 ? -12.594 -18.157 -6.232 1 95.97 31 GLY B CA 1
ATOM 1587 C C . GLY B 1 31 ? -11.184 -18.021 -5.69 1 95.97 31 GLY B C 1
ATOM 1588 O O . GLY B 1 31 ? -10.923 -18.36 -4.534 1 95.97 31 GLY B O 1
ATOM 1589 N N . GLU B 1 32 ? -10.306 -17.575 -6.588 1 98.05 32 GLU B N 1
ATOM 1590 C CA . GLU B 1 32 ? -8.91 -17.39 -6.202 1 98.05 32 GLU B CA 1
ATOM 1591 C C . GLU B 1 32 ? -8.28 -16.22 -6.953 1 98.05 32 GLU B C 1
ATOM 1593 O O . GLU B 1 32 ? -8.504 -16.054 -8.154 1 98.05 32 GLU B O 1
ATOM 1598 N N . LEU B 1 33 ? -7.646 -15.43 -6.2 1 98.33 33 LEU B N 1
ATOM 1599 C CA . LEU B 1 33 ? -6.802 -14.388 -6.776 1 98.33 33 LEU B CA 1
ATOM 1600 C C . LEU B 1 33 ? -5.333 -14.793 -6.733 1 98.33 33 LEU B C 1
ATOM 1602 O O . LEU B 1 33 ? -4.837 -15.24 -5.697 1 98.33 33 LEU B O 1
ATOM 1606 N N . LEU B 1 34 ? -4.644 -14.699 -7.865 1 98.67 34 LEU B N 1
ATOM 1607 C CA . LEU B 1 34 ? -3.188 -14.77 -7.927 1 98.67 34 LEU B CA 1
ATOM 1608 C C . LEU B 1 34 ? -2.582 -13.379 -8.083 1 98.67 34 LEU B C 1
ATOM 1610 O O . LEU B 1 34 ? -2.818 -12.704 -9.087 1 98.67 34 LEU B O 1
ATOM 1614 N N . MET B 1 35 ? -1.861 -13.012 -7.04 1 97.99 35 MET B N 1
ATOM 1615 C CA . MET B 1 35 ? -1.259 -11.682 -7.033 1 97.99 35 MET B CA 1
ATOM 1616 C C . MET B 1 35 ? 0.242 -11.763 -7.291 1 97.99 35 MET B C 1
ATOM 1618 O O . MET B 1 35 ? 0.971 -12.411 -6.538 1 97.99 35 MET B O 1
ATOM 1622 N N . LEU B 1 36 ? 0.648 -11.135 -8.352 1 97.92 36 LEU B N 1
ATOM 1623 C CA . LEU B 1 36 ? 2.058 -11.062 -8.72 1 97.92 36 LEU B CA 1
ATOM 1624 C C . LEU B 1 36 ? 2.601 -9.652 -8.518 1 97.92 36 LEU B C 1
ATOM 1626 O O . LEU B 1 36 ? 2.246 -8.733 -9.26 1 97.92 36 LEU B O 1
ATOM 1630 N N . ALA B 1 37 ? 3.442 -9.533 -7.507 1 96.13 37 ALA B N 1
ATOM 1631 C CA . ALA B 1 37 ? 3.908 -8.201 -7.131 1 96.13 37 ALA B CA 1
ATOM 1632 C C . ALA B 1 37 ? 5.43 -8.16 -7.034 1 96.13 37 ALA B C 1
ATOM 1634 O O . ALA B 1 37 ? 6.047 -9.067 -6.47 1 96.13 37 ALA B O 1
ATOM 1635 N N . SER B 1 38 ? 6.013 -7.109 -7.557 1 95.18 38 SER B N 1
ATOM 1636 C CA . SER B 1 38 ? 7.447 -6.886 -7.404 1 95.18 38 SER B CA 1
ATOM 1637 C C . SER B 1 38 ? 7.728 -5.631 -6.585 1 95.18 38 SER B C 1
ATOM 1639 O O . SER B 1 38 ? 7.209 -4.555 -6.89 1 95.18 38 SER B O 1
ATOM 1641 N N . GLY B 1 39 ? 8.535 -5.809 -5.5 1 92.13 39 GLY B N 1
ATOM 1642 C CA . GLY B 1 39 ? 8.893 -4.694 -4.638 1 92.13 39 GLY B CA 1
ATOM 1643 C C . GLY B 1 39 ? 7.689 -3.948 -4.096 1 92.13 39 GLY B C 1
ATOM 1644 O O . GLY B 1 39 ? 6.836 -4.537 -3.428 1 92.13 39 GLY B O 1
ATOM 1645 N N . THR B 1 40 ? 7.602 -2.718 -4.52 1 89.51 40 THR B N 1
ATOM 1646 C CA . THR B 1 40 ? 6.519 -1.871 -4.03 1 89.51 40 THR B CA 1
ATOM 1647 C C . THR B 1 40 ? 5.221 -2.17 -4.774 1 89.51 40 THR B C 1
ATOM 1649 O O . THR B 1 40 ? 4.153 -1.691 -4.386 1 89.51 40 THR B O 1
ATOM 1652 N N . GLY B 1 41 ? 5.27 -2.968 -5.786 1 91.46 41 GLY B N 1
ATOM 1653 C CA . GLY B 1 41 ? 4.055 -3.411 -6.45 1 91.46 41 GLY B CA 1
ATOM 1654 C C . GLY B 1 41 ? 3.092 -4.123 -5.519 1 91.46 41 GLY B C 1
ATOM 1655 O O . GLY B 1 41 ? 1.918 -4.302 -5.85 1 91.46 41 GLY B O 1
ATOM 1656 N N . LEU B 1 42 ? 3.609 -4.452 -4.337 1 94.14 42 LEU B N 1
ATOM 1657 C CA . LEU B 1 42 ? 2.785 -5.06 -3.298 1 94.14 42 LEU B CA 1
ATOM 1658 C C . LEU B 1 42 ? 1.731 -4.078 -2.797 1 94.14 42 LEU B C 1
ATOM 1660 O O . LEU B 1 42 ? 0.676 -4.49 -2.308 1 94.14 42 LEU B O 1
ATOM 1664 N N . ALA B 1 43 ? 1.979 -2.819 -2.925 1 90.48 43 ALA B N 1
ATOM 1665 C CA . ALA B 1 43 ? 1.165 -1.78 -2.299 1 90.48 43 ALA B CA 1
ATOM 1666 C C . ALA B 1 43 ? -0.288 -1.872 -2.756 1 90.48 43 ALA B C 1
ATOM 1668 O O . ALA B 1 43 ? -1.204 -1.896 -1.931 1 90.48 43 ALA B O 1
ATOM 1669 N N . PRO B 1 44 ? -0.577 -2.017 -4.022 1 89.73 44 PRO B N 1
ATOM 1670 C CA . PRO B 1 44 ? -1.979 -2.069 -4.442 1 89.73 44 PRO B CA 1
ATOM 1671 C C . PRO B 1 44 ? -2.675 -3.36 -4.017 1 89.73 44 PRO B C 1
ATOM 1673 O O . PRO B 1 44 ? -3.906 -3.437 -4.033 1 89.73 44 PRO B O 1
ATOM 1676 N N . MET B 1 45 ? -1.928 -4.351 -3.649 1 94.4 45 MET B N 1
ATOM 1677 C CA . MET B 1 45 ? -2.499 -5.628 -3.228 1 94.4 45 MET B CA 1
ATOM 1678 C C . MET B 1 45 ? -3.054 -5.535 -1.811 1 94.4 45 MET B C 1
ATOM 1680 O O . MET B 1 45 ? -3.982 -6.262 -1.454 1 94.4 45 MET B O 1
ATOM 1684 N N . LEU B 1 46 ? -2.495 -4.642 -1.064 1 93.92 46 LEU B N 1
ATOM 1685 C CA . LEU B 1 46 ? -2.713 -4.631 0.378 1 93.92 46 LEU B CA 1
ATOM 1686 C C . LEU B 1 46 ? -4.163 -4.291 0.706 1 93.92 46 LEU B C 1
ATOM 1688 O O . LEU B 1 46 ? -4.783 -4.946 1.547 1 93.92 46 LEU B O 1
ATOM 1692 N N . PRO B 1 47 ? -4.773 -3.227 0.011 1 92.25 47 PRO B N 1
ATOM 1693 C CA . PRO B 1 47 ? -6.176 -2.941 0.319 1 92.25 47 PRO B CA 1
ATOM 1694 C C . PRO B 1 47 ? -7.099 -4.119 0.016 1 92.25 47 PRO B C 1
ATOM 1696 O O . PRO B 1 47 ? -8.078 -4.342 0.733 1 92.25 47 PRO B O 1
ATOM 1699 N N . ILE B 1 48 ? -6.791 -4.847 -0.963 1 94.53 48 ILE B N 1
ATOM 1700 C CA . ILE B 1 48 ? -7.603 -5.999 -1.341 1 94.53 48 ILE B CA 1
ATOM 1701 C C . ILE B 1 48 ? -7.439 -7.108 -0.305 1 94.53 48 ILE B C 1
ATOM 1703 O O . ILE B 1 48 ? -8.428 -7.654 0.19 1 94.53 48 ILE B O 1
ATOM 1707 N N . LEU B 1 49 ? -6.194 -7.403 0.061 1 96.56 49 LEU B N 1
ATOM 1708 C CA . LEU B 1 49 ? -5.902 -8.422 1.063 1 96.56 49 LEU B CA 1
ATOM 1709 C C . LEU B 1 49 ? -6.591 -8.099 2.384 1 96.56 49 LEU B C 1
ATOM 1711 O O . LEU B 1 49 ? -7.203 -8.974 3.001 1 96.56 49 LEU B O 1
ATOM 1715 N N . GLN B 1 50 ? -6.518 -6.865 2.721 1 93.49 50 GLN B N 1
ATOM 1716 C CA . GLN B 1 50 ? -7.136 -6.448 3.975 1 93.49 50 GLN B CA 1
ATOM 1717 C C . GLN B 1 50 ? -8.654 -6.591 3.914 1 93.49 50 GLN B C 1
ATOM 1719 O O . GLN B 1 50 ? -9.283 -7.021 4.883 1 93.49 50 GLN B O 1
ATOM 1724 N N . SER B 1 51 ? -9.229 -6.178 2.809 1 93.79 51 SER B N 1
ATOM 1725 C CA . SER B 1 51 ? -10.673 -6.316 2.647 1 93.79 51 SER B CA 1
ATOM 1726 C C . SER B 1 51 ? -11.109 -7.77 2.798 1 93.79 51 SER B C 1
ATOM 1728 O O . SER B 1 51 ? -12.124 -8.056 3.437 1 93.79 51 SER B O 1
ATOM 1730 N N . ILE B 1 52 ? -10.37 -8.662 2.277 1 96.74 52 ILE B N 1
ATOM 1731 C CA . ILE B 1 52 ? -10.676 -10.088 2.308 1 96.74 52 ILE B CA 1
ATOM 1732 C C . ILE B 1 52 ? -10.546 -10.614 3.736 1 96.74 52 ILE B C 1
ATOM 1734 O O . ILE B 1 52 ? -11.445 -11.293 4.238 1 96.74 52 ILE B O 1
ATOM 1738 N N . THR B 1 53 ? -9.454 -10.266 4.43 1 95.76 53 THR B N 1
ATOM 1739 C CA . THR B 1 53 ? -9.171 -10.844 5.738 1 95.76 53 THR B CA 1
ATOM 1740 C C . THR B 1 53 ? -10.034 -10.194 6.815 1 95.76 53 THR B C 1
ATOM 1742 O O . THR B 1 53 ? -10.297 -10.799 7.857 1 95.76 53 THR B O 1
ATOM 1745 N N . ASP B 1 54 ? -10.544 -9.009 6.584 1 92.44 54 ASP B N 1
ATOM 1746 C CA . ASP B 1 54 ? -11.384 -8.305 7.549 1 92.44 54 ASP B CA 1
ATOM 1747 C C . ASP B 1 54 ? -12.832 -8.785 7.469 1 92.44 54 ASP B C 1
ATOM 1749 O O . ASP B 1 54 ? -13.646 -8.464 8.337 1 92.44 54 ASP B O 1
ATOM 1753 N N . ASP B 1 55 ? -13.153 -9.492 6.413 1 94.89 55 ASP B N 1
ATOM 1754 C CA . ASP B 1 55 ? -14.519 -9.956 6.191 1 94.89 55 ASP B CA 1
ATOM 1755 C C . ASP B 1 55 ? -14.622 -11.469 6.374 1 94.89 55 ASP B C 1
ATOM 1757 O O . ASP B 1 55 ? -14.235 -12.234 5.489 1 94.89 55 ASP B O 1
ATOM 1761 N N . GLU B 1 56 ? -15.169 -11.915 7.388 1 94.34 56 GLU B N 1
ATOM 1762 C CA . GLU B 1 56 ? -15.263 -13.335 7.712 1 94.34 56 GLU B CA 1
ATOM 1763 C C . GLU B 1 56 ? -16.093 -14.085 6.674 1 94.34 56 GLU B C 1
ATOM 1765 O O . GLU B 1 56 ? -15.962 -15.301 6.526 1 94.34 56 GLU B O 1
ATOM 1770 N N . GLU B 1 57 ? -16.915 -13.35 6.002 1 97.1 57 GLU B N 1
ATOM 1771 C CA . GLU B 1 57 ? -17.779 -13.988 5.012 1 97.1 57 GLU B CA 1
ATOM 1772 C C . GLU B 1 57 ? -17.094 -14.067 3.651 1 97.1 57 GLU B C 1
ATOM 1774 O O . GLU B 1 57 ? -17.604 -14.708 2.73 1 97.1 57 GLU B O 1
ATOM 1779 N N . ASP B 1 58 ? -16.034 -13.435 3.503 1 97.58 58 ASP B N 1
ATOM 1780 C CA . ASP B 1 58 ? -15.27 -13.504 2.262 1 97.58 58 ASP B CA 1
ATOM 1781 C C . ASP B 1 58 ? -14.35 -14.722 2.251 1 97.58 58 ASP B C 1
ATOM 1783 O O . ASP B 1 58 ? -13.332 -14.744 2.946 1 97.58 58 ASP B O 1
ATOM 1787 N N . GLU B 1 59 ? -14.576 -15.639 1.396 1 97.1 59 GLU B N 1
ATOM 1788 C CA . GLU B 1 59 ? -13.832 -16.894 1.356 1 97.1 59 GLU B CA 1
ATOM 1789 C C . GLU B 1 59 ? -12.873 -16.929 0.17 1 97.1 59 GLU B C 1
ATOM 1791 O O . GLU B 1 59 ? -12.403 -17.999 -0.224 1 97.1 59 GLU B O 1
ATOM 1796 N N . THR B 1 60 ? -12.689 -15.769 -0.375 1 98.08 60 THR B N 1
ATOM 1797 C CA . THR B 1 60 ? -11.761 -15.69 -1.498 1 98.08 60 THR B CA 1
ATOM 1798 C C . THR B 1 60 ? -10.374 -16.179 -1.09 1 98.08 60 THR B C 1
ATOM 1800 O O . THR B 1 60 ? -9.823 -15.728 -0.084 1 98.08 60 THR B O 1
ATOM 1803 N N . PHE B 1 61 ? -9.832 -17.153 -1.878 1 98.3 61 PHE B N 1
ATOM 1804 C CA . PHE B 1 61 ? -8.455 -17.589 -1.673 1 98.3 61 PHE B CA 1
ATOM 1805 C C . PHE B 1 61 ? -7.48 -16.647 -2.369 1 98.3 61 PHE B C 1
ATOM 1807 O O . PHE B 1 61 ? -7.777 -16.122 -3.445 1 98.3 61 PHE B O 1
ATOM 1814 N N . VAL B 1 62 ? -6.364 -16.423 -1.757 1 98.6 62 VAL B N 1
ATOM 1815 C CA . VAL B 1 62 ? -5.344 -15.572 -2.359 1 98.6 62 VAL B CA 1
ATOM 1816 C C . VAL B 1 62 ? -3.999 -16.295 -2.353 1 98.6 62 VAL B C 1
ATOM 1818 O O . VAL B 1 62 ? -3.586 -16.843 -1.328 1 98.6 62 VAL B O 1
ATOM 1821 N N . THR B 1 63 ? -3.349 -16.358 -3.455 1 98.72 63 THR B N 1
ATOM 1822 C CA . THR B 1 63 ? -1.928 -16.664 -3.576 1 98.72 63 THR B CA 1
ATOM 1823 C C . THR B 1 63 ? -1.138 -15.418 -3.965 1 98.72 63 THR B C 1
ATOM 1825 O O . THR B 1 63 ? -1.315 -14.881 -5.061 1 98.72 63 THR B O 1
ATOM 1828 N N . LEU B 1 64 ? -0.36 -14.957 -3.072 1 98.73 64 LEU B N 1
ATOM 1829 C CA . LEU B 1 64 ? 0.483 -13.79 -3.305 1 98.73 64 LEU B CA 1
ATOM 1830 C C . LEU B 1 64 ? 1.919 -14.207 -3.603 1 98.73 64 LEU B C 1
ATOM 1832 O O . LEU B 1 64 ? 2.521 -14.965 -2.838 1 98.73 64 LEU B O 1
ATOM 1836 N N . VAL B 1 65 ? 2.452 -13.757 -4.694 1 98.81 65 VAL B N 1
ATOM 1837 C CA . VAL B 1 65 ? 3.861 -13.921 -5.035 1 98.81 65 VAL B CA 1
ATOM 1838 C C . VAL B 1 65 ? 4.57 -12.57 -4.969 1 98.81 65 VAL B C 1
ATOM 1840 O O . VAL B 1 65 ? 4.315 -11.688 -5.793 1 98.81 65 VAL B O 1
ATOM 1843 N N . GLY B 1 66 ? 5.384 -12.464 -3.981 1 98.27 66 GLY B N 1
ATOM 1844 C CA . GLY B 1 66 ? 6.21 -11.276 -3.84 1 98.27 66 GLY B CA 1
ATOM 1845 C C . GLY B 1 66 ? 7.626 -11.47 -4.35 1 98.27 66 GLY B C 1
ATOM 1846 O O . GLY B 1 66 ? 8.323 -12.394 -3.926 1 98.27 66 GLY B O 1
ATOM 1847 N N . CYS B 1 67 ? 8.051 -10.606 -5.237 1 97.93 67 CYS B N 1
ATOM 1848 C CA . CYS B 1 67 ? 9.395 -10.666 -5.801 1 97.93 67 CYS B CA 1
ATOM 1849 C C . CYS B 1 67 ? 10.266 -9.54 -5.256 1 97.93 67 CYS B C 1
ATOM 1851 O O . CYS B 1 67 ? 9.908 -8.366 -5.361 1 97.93 67 CYS B O 1
ATOM 1853 N N . PHE B 1 68 ? 11.418 -9.905 -4.685 1 97.1 68 PHE B N 1
ATOM 1854 C CA . PHE B 1 68 ? 12.345 -8.973 -4.054 1 97.1 68 PHE B CA 1
ATOM 1855 C C . PHE B 1 68 ? 13.789 -9.363 -4.35 1 97.1 68 PHE B C 1
ATOM 1857 O O . PHE B 1 68 ? 14.046 -10.415 -4.938 1 97.1 68 PHE B O 1
ATOM 1864 N N . CYS B 1 69 ? 14.707 -8.479 -3.967 1 96.71 69 CYS B N 1
ATOM 1865 C CA . CYS B 1 69 ? 16.116 -8.775 -4.205 1 96.71 69 CYS B CA 1
ATOM 1866 C C . CYS B 1 69 ? 16.636 -9.796 -3.2 1 96.71 69 CYS B C 1
ATOM 1868 O O . CYS B 1 69 ? 17.158 -10.843 -3.586 1 96.71 69 CYS B O 1
ATOM 1870 N N . THR B 1 70 ? 16.534 -9.478 -1.877 1 97.19 70 THR B N 1
ATOM 1871 C CA . THR B 1 70 ? 17.007 -10.318 -0.783 1 97.19 70 THR B CA 1
ATOM 1872 C C . THR B 1 70 ? 15.955 -10.417 0.318 1 97.19 70 THR B C 1
ATOM 1874 O O . THR B 1 70 ? 14.952 -9.7 0.291 1 97.19 70 THR B O 1
ATOM 1877 N N . PHE B 1 71 ? 16.216 -11.302 1.234 1 97.09 71 PHE B N 1
ATOM 1878 C CA . PHE B 1 71 ? 15.325 -11.504 2.37 1 97.09 71 PHE B CA 1
ATOM 1879 C C . PHE B 1 71 ? 15.169 -10.217 3.171 1 97.09 71 PHE B C 1
ATOM 1881 O O . PHE B 1 71 ? 14.062 -9.869 3.587 1 97.09 71 PHE B O 1
ATOM 1888 N N . GLU B 1 72 ? 16.239 -9.51 3.315 1 94.34 72 GLU B N 1
ATOM 1889 C CA . GLU B 1 72 ? 16.239 -8.287 4.112 1 94.34 72 GLU B CA 1
ATOM 1890 C C . GLU B 1 72 ? 15.419 -7.189 3.44 1 94.34 72 GLU B C 1
ATOM 1892 O O . GLU B 1 72 ? 14.965 -6.253 4.101 1 94.34 72 GLU B O 1
ATOM 1897 N N . LYS B 1 73 ? 15.197 -7.358 2.148 1 94.35 73 LYS B N 1
ATOM 1898 C CA . LYS B 1 73 ? 14.546 -6.3 1.382 1 94.35 73 LYS B CA 1
ATOM 1899 C C . LYS B 1 73 ? 13.074 -6.622 1.141 1 94.35 73 LYS B C 1
ATOM 1901 O O . LYS B 1 73 ? 12.394 -5.918 0.391 1 94.35 73 LYS B O 1
ATOM 1906 N N . ILE B 1 74 ? 12.604 -7.683 1.761 1 96.22 74 ILE B N 1
ATOM 1907 C CA . ILE B 1 74 ? 11.179 -7.97 1.644 1 96.22 74 ILE B CA 1
ATOM 1908 C C . ILE B 1 74 ? 10.37 -6.793 2.186 1 96.22 74 ILE B C 1
ATOM 1910 O O . ILE B 1 74 ? 10.508 -6.423 3.355 1 96.22 74 ILE B O 1
ATOM 1914 N N . TYR B 1 75 ? 9.596 -6.279 1.327 1 93.8 75 TYR B N 1
ATOM 1915 C CA . TYR B 1 75 ? 8.752 -5.132 1.644 1 93.8 75 TYR B CA 1
ATOM 1916 C C . TYR B 1 75 ? 7.638 -5.523 2.607 1 93.8 75 TYR B C 1
ATOM 1918 O O . TYR B 1 75 ? 6.938 -6.514 2.387 1 93.8 75 TYR B O 1
ATOM 1926 N N . LEU B 1 76 ? 7.511 -4.806 3.796 1 94.23 76 LEU B N 1
ATOM 1927 C CA . LEU B 1 76 ? 6.462 -4.994 4.792 1 94.23 76 LEU B CA 1
ATOM 1928 C C . LEU B 1 76 ? 6.447 -6.431 5.302 1 94.23 76 LEU B C 1
ATOM 1930 O O . LEU B 1 76 ? 5.383 -7.042 5.419 1 94.23 76 LEU B O 1
ATOM 1934 N N . LYS B 1 77 ? 7.625 -6.918 5.569 1 94.04 77 LYS B N 1
ATOM 1935 C CA . LYS B 1 77 ? 7.846 -8.308 5.956 1 94.04 77 LYS B CA 1
ATOM 1936 C C . LYS B 1 77 ? 6.967 -8.694 7.143 1 94.04 77 LYS B C 1
ATOM 1938 O O . LYS B 1 77 ? 6.254 -9.699 7.093 1 94.04 77 LYS B O 1
ATOM 1943 N N . PRO B 1 78 ? 6.872 -7.939 8.22 1 92.62 78 PRO B N 1
ATOM 1944 C CA . PRO B 1 78 ? 6.026 -8.339 9.347 1 92.62 78 PRO B CA 1
ATOM 1945 C C . PRO B 1 78 ? 4.553 -8.458 8.966 1 92.62 78 PRO B C 1
ATOM 1947 O O . PRO B 1 78 ? 3.865 -9.375 9.423 1 92.62 78 PRO B O 1
ATOM 1950 N N . LEU B 1 79 ? 4.101 -7.578 8.175 1 94.35 79 LEU B N 1
ATOM 1951 C CA . LEU B 1 79 ? 2.713 -7.623 7.728 1 94.35 79 LEU B CA 1
ATOM 1952 C C . LEU B 1 79 ? 2.442 -8.89 6.924 1 94.35 79 LEU B C 1
ATOM 1954 O O . LEU B 1 79 ? 1.407 -9.536 7.104 1 94.35 79 LEU B O 1
ATOM 1958 N N . LEU B 1 80 ? 3.34 -9.217 6.047 1 96.77 80 LEU B N 1
ATOM 1959 C CA . LEU B 1 80 ? 3.175 -10.412 5.226 1 96.77 80 LEU B CA 1
ATOM 1960 C C . LEU B 1 80 ? 3.142 -11.666 6.093 1 96.77 80 LEU B C 1
ATOM 1962 O O . LEU B 1 80 ? 2.389 -12.601 5.811 1 96.77 80 LEU B O 1
ATOM 1966 N N . GLN B 1 81 ? 3.939 -11.67 7.129 1 94.78 81 GLN B N 1
ATOM 1967 C CA . GLN B 1 81 ? 3.925 -12.79 8.063 1 94.78 81 GLN B CA 1
ATOM 1968 C C . GLN B 1 81 ? 2.566 -12.921 8.745 1 94.78 81 GLN B C 1
ATOM 1970 O O . GLN B 1 81 ? 2.061 -14.031 8.928 1 94.78 81 GLN B O 1
ATOM 1975 N N . ASP B 1 82 ? 2.004 -11.829 9.087 1 94.59 82 ASP B N 1
ATOM 1976 C CA . ASP B 1 82 ? 0.68 -11.843 9.701 1 94.59 82 ASP B CA 1
ATOM 1977 C C . ASP B 1 82 ? -0.376 -12.346 8.718 1 94.59 82 ASP B C 1
ATOM 1979 O O . ASP B 1 82 ? -1.249 -13.134 9.087 1 94.59 82 ASP B O 1
ATOM 1983 N N . LEU B 1 83 ? -0.264 -11.905 7.535 1 96.43 83 LEU B N 1
ATOM 1984 C CA . LEU B 1 83 ? -1.234 -12.297 6.518 1 96.43 83 LEU B CA 1
ATOM 1985 C C . LEU B 1 83 ? -1.155 -13.794 6.239 1 96.43 83 LEU B C 1
ATOM 1987 O O . LEU B 1 83 ? -2.177 -14.44 6 1 96.43 83 LEU B O 1
ATOM 1991 N N . ALA B 1 84 ? 0.014 -14.359 6.308 1 96.05 84 ALA B N 1
ATOM 1992 C CA . ALA B 1 84 ? 0.248 -15.769 6.007 1 96.05 84 ALA B CA 1
ATOM 1993 C C . ALA B 1 84 ? -0.434 -16.669 7.033 1 96.05 84 ALA B C 1
ATOM 1995 O O . ALA B 1 84 ? -0.538 -17.882 6.832 1 96.05 84 ALA B O 1
ATOM 1996 N N . ARG B 1 85 ? -0.924 -16.094 8.097 1 95.67 85 ARG B N 1
ATOM 1997 C CA . ARG B 1 85 ? -1.567 -16.874 9.15 1 95.67 85 ARG B CA 1
ATOM 1998 C C . ARG B 1 85 ? -3.032 -17.137 8.82 1 95.67 85 ARG B C 1
ATOM 2000 O O . ARG B 1 85 ? -3.675 -17.976 9.453 1 95.67 85 ARG B O 1
ATOM 2007 N N . TYR B 1 86 ? -3.58 -16.451 7.929 1 96.96 86 TYR B N 1
ATOM 2008 C CA . TYR B 1 86 ? -4.97 -16.662 7.54 1 96.96 86 TYR B CA 1
ATOM 2009 C C . TYR B 1 86 ? -5.114 -17.92 6.692 1 96.96 86 TYR B C 1
ATOM 2011 O O . TYR B 1 86 ? -4.263 -18.207 5.847 1 96.96 86 TYR B O 1
ATOM 2019 N N . TRP B 1 87 ? -6.178 -18.553 6.841 1 96.63 87 TRP B N 1
ATOM 2020 C CA . TRP B 1 87 ? -6.387 -19.868 6.242 1 96.63 87 TRP B CA 1
ATOM 2021 C C . TRP B 1 87 ? -6.51 -19.762 4.726 1 96.63 87 TRP B C 1
ATOM 2023 O O . TRP B 1 87 ? -6.266 -20.735 4.008 1 96.63 87 TRP B O 1
ATOM 2033 N N . ASN B 1 88 ? -6.881 -18.632 4.27 1 97.75 88 ASN B N 1
ATOM 2034 C CA . ASN B 1 88 ? -7.159 -18.497 2.844 1 97.75 88 ASN B CA 1
ATOM 2035 C C . ASN B 1 88 ? -6.08 -17.682 2.137 1 97.75 88 ASN B C 1
ATOM 2037 O O . ASN B 1 88 ? -6.284 -17.214 1.016 1 97.75 88 ASN B O 1
ATOM 2041 N N . ILE B 1 89 ? -4.883 -17.433 2.803 1 98.1 89 ILE B N 1
ATOM 2042 C CA . ILE B 1 89 ? -3.779 -16.677 2.221 1 98.1 89 ILE B CA 1
ATOM 2043 C C . ILE B 1 89 ? -2.536 -17.561 2.14 1 98.1 89 ILE B C 1
ATOM 2045 O O . ILE B 1 89 ? -2.115 -18.145 3.141 1 98.1 89 ILE B O 1
ATOM 2049 N N . ARG B 1 90 ? -1.967 -17.649 0.951 1 97.66 90 ARG B N 1
ATOM 2050 C CA . ARG B 1 90 ? -0.67 -18.274 0.71 1 97.66 90 ARG B CA 1
ATOM 2051 C C . ARG B 1 90 ? 0.311 -17.282 0.095 1 97.66 90 ARG B C 1
ATOM 2053 O O . ARG B 1 90 ? -0.033 -16.563 -0.846 1 97.66 90 ARG B O 1
ATOM 2060 N N . ILE B 1 91 ? 1.501 -17.265 0.616 1 98.22 91 ILE B N 1
ATOM 2061 C CA . ILE B 1 91 ? 2.48 -16.299 0.128 1 98.22 91 ILE B CA 1
ATOM 2062 C C . ILE B 1 91 ? 3.749 -17.027 -0.309 1 98.22 91 ILE B C 1
ATOM 2064 O O . ILE B 1 91 ? 4.248 -17.901 0.403 1 98.22 91 ILE B O 1
ATOM 2068 N N . PHE B 1 92 ? 4.263 -16.703 -1.467 1 98.36 92 PHE B N 1
ATOM 2069 C CA . PHE B 1 92 ? 5.561 -17.132 -1.973 1 98.36 92 PHE B CA 1
ATOM 2070 C C . PHE B 1 92 ? 6.504 -15.945 -2.122 1 98.36 92 PHE B C 1
ATOM 2072 O O . PHE B 1 92 ? 6.09 -14.866 -2.553 1 98.36 92 PHE B O 1
ATOM 2079 N N . TYR B 1 93 ? 7.703 -16.187 -1.826 1 98.41 93 TYR B N 1
ATOM 2080 C CA . TYR B 1 93 ? 8.749 -15.187 -2.006 1 98.41 93 TYR B CA 1
ATOM 2081 C C . TYR B 1 93 ? 9.743 -15.624 -3.076 1 98.41 93 TYR B C 1
ATOM 2083 O O . TYR B 1 93 ? 10.228 -16.758 -3.054 1 98.41 93 TYR B O 1
ATOM 2091 N N . ILE B 1 94 ? 9.975 -14.751 -3.979 1 98.5 94 ILE B N 1
ATOM 2092 C CA . ILE B 1 94 ? 11.008 -14.957 -4.989 1 98.5 94 ILE B CA 1
ATOM 2093 C C . ILE B 1 94 ? 12.129 -13.939 -4.795 1 98.5 94 ILE B C 1
ATOM 2095 O O . ILE B 1 94 ? 11.909 -12.732 -4.922 1 98.5 94 ILE B O 1
ATOM 2099 N N . LEU B 1 95 ? 13.316 -14.401 -4.485 1 98.17 95 LEU B N 1
ATOM 2100 C CA . LEU B 1 95 ? 14.449 -13.541 -4.162 1 98.17 95 LEU B CA 1
ATOM 2101 C C . LEU B 1 95 ? 15.517 -13.618 -5.247 1 98.17 95 LEU B C 1
ATOM 2103 O O . LEU B 1 95 ? 16.255 -14.603 -5.329 1 98.17 95 LEU B O 1
ATOM 2107 N N . SER B 1 96 ? 15.648 -12.519 -6.008 1 97.9 96 SER B N 1
ATOM 2108 C CA . SER B 1 96 ? 16.435 -12.551 -7.237 1 97.9 96 SER B CA 1
ATOM 2109 C C . SER B 1 96 ? 17.93 -12.536 -6.936 1 97.9 96 SER B C 1
ATOM 2111 O O . SER B 1 96 ? 18.739 -12.955 -7.767 1 97.9 96 SER B O 1
ATOM 2113 N N . GLN B 1 97 ? 18.392 -12.02 -5.749 1 97.03 97 GLN B N 1
ATOM 2114 C CA . GLN B 1 97 ? 19.813 -11.85 -5.464 1 97.03 97 GLN B CA 1
ATOM 2115 C C . GLN B 1 97 ? 20.227 -12.653 -4.234 1 97.03 97 GLN B C 1
ATOM 2117 O O . GLN B 1 97 ? 21.352 -12.52 -3.749 1 97.03 97 GLN B O 1
ATOM 2122 N N . GLU B 1 98 ? 19.249 -13.368 -3.698 1 94.44 98 GLU B N 1
ATOM 2123 C CA . GLU B 1 98 ? 19.575 -14.221 -2.559 1 94.44 98 GLU B CA 1
ATOM 2124 C C . GLU B 1 98 ? 20.407 -15.425 -2.992 1 94.44 98 GLU B C 1
ATOM 2126 O O . GLU B 1 98 ? 20.072 -16.1 -3.968 1 94.44 98 GLU B O 1
ATOM 2131 N N . THR B 1 99 ? 21.475 -15.716 -2.35 1 91.36 99 THR B N 1
ATOM 2132 C CA . THR B 1 99 ? 22.416 -16.75 -2.765 1 91.36 99 THR B CA 1
ATOM 2133 C C . THR B 1 99 ? 22.043 -18.098 -2.155 1 91.36 99 THR B C 1
ATOM 2135 O O . THR B 1 99 ? 22.388 -19.149 -2.698 1 91.36 99 THR B O 1
ATOM 2138 N N . SER B 1 100 ? 21.447 -18.15 -0.962 1 92.18 100 SER B N 1
ATOM 2139 C CA . SER B 1 100 ? 21.061 -19.395 -0.306 1 92.18 100 SER B CA 1
ATOM 2140 C C . SER B 1 100 ? 19.821 -19.202 0.561 1 92.18 100 SER B C 1
ATOM 2142 O O . SER B 1 100 ? 19.62 -18.131 1.136 1 92.18 100 SER B O 1
ATOM 2144 N N . LEU B 1 101 ? 19.107 -20.266 0.698 1 92.66 101 LEU B N 1
ATOM 2145 C CA . LEU B 1 101 ? 17.905 -20.255 1.526 1 92.66 101 LEU B CA 1
ATOM 2146 C C . LEU B 1 101 ? 18.189 -20.841 2.905 1 92.66 101 LEU B C 1
ATOM 2148 O O . LEU B 1 101 ? 17.382 -20.693 3.825 1 92.66 101 LEU B O 1
ATOM 2152 N N . GLU B 1 102 ? 19.304 -21.414 3.049 1 91.97 102 GLU B N 1
ATOM 2153 C CA . GLU B 1 102 ? 19.632 -22.16 4.26 1 91.97 102 GLU B CA 1
ATOM 2154 C C . GLU B 1 102 ? 19.635 -21.251 5.485 1 91.97 102 GLU B C 1
ATOM 2156 O O . GLU B 1 102 ? 19.345 -21.698 6.597 1 91.97 102 GLU B O 1
ATOM 2161 N N . ASN B 1 103 ? 19.963 -19.98 5.291 1 90.35 103 ASN B N 1
ATOM 2162 C CA . ASN B 1 103 ? 20.104 -19.066 6.42 1 90.35 103 ASN B CA 1
ATOM 2163 C C . ASN B 1 103 ? 18.807 -18.311 6.696 1 90.35 103 ASN B C 1
ATOM 2165 O O . ASN B 1 103 ? 18.74 -17.504 7.625 1 90.35 103 ASN B O 1
ATOM 2169 N N . LEU B 1 104 ? 17.768 -18.619 5.991 1 94.33 104 LEU B N 1
ATOM 2170 C CA . LEU B 1 104 ? 16.497 -17.947 6.237 1 94.33 104 LEU B CA 1
ATOM 2171 C C . LEU B 1 104 ? 15.778 -18.565 7.432 1 94.33 104 LEU B C 1
ATOM 2173 O O . LEU B 1 104 ? 15.961 -19.748 7.729 1 94.33 104 LEU B O 1
ATOM 2177 N N . PRO B 1 105 ? 14.979 -17.803 8.112 1 94.5 105 PRO B N 1
ATOM 2178 C CA . PRO B 1 105 ? 14.128 -18.393 9.148 1 94.5 105 PRO B CA 1
ATOM 2179 C C . PRO B 1 105 ? 13.261 -19.534 8.62 1 94.5 105 PRO B C 1
ATOM 2181 O O . PRO B 1 105 ? 12.821 -19.498 7.469 1 94.5 105 PRO B O 1
ATOM 2184 N N . TRP B 1 106 ? 12.957 -20.508 9.441 1 91.67 106 TRP B N 1
ATOM 2185 C CA . TRP B 1 106 ? 12.216 -21.708 9.07 1 91.67 106 TRP B CA 1
ATOM 2186 C C . TRP B 1 106 ? 10.87 -21.347 8.449 1 91.67 106 TRP B C 1
ATOM 2188 O O . TRP B 1 106 ? 10.41 -22.014 7.52 1 91.67 106 TRP B O 1
ATOM 2198 N N . SER B 1 107 ? 10.244 -20.25 8.961 1 91.29 107 SER B N 1
ATOM 2199 C CA . SER B 1 107 ? 8.915 -19.845 8.515 1 91.29 107 SER B CA 1
ATOM 2200 C C . SER B 1 107 ? 8.932 -19.404 7.055 1 91.29 107 SER B C 1
ATOM 2202 O O . SER B 1 107 ? 7.88 -19.293 6.423 1 91.29 107 SER B O 1
ATOM 2204 N N . TYR B 1 108 ? 10.191 -19.195 6.47 1 93.64 108 TYR B N 1
ATOM 2205 C CA . TYR B 1 108 ? 10.305 -18.717 5.097 1 93.64 108 TYR B CA 1
ATOM 2206 C C . TYR B 1 108 ? 10.819 -19.818 4.177 1 93.64 108 TYR B C 1
ATOM 2208 O O . TYR B 1 108 ? 10.717 -19.711 2.953 1 93.64 108 TYR B O 1
ATOM 2216 N N . GLN B 1 109 ? 11.382 -20.771 4.636 1 90.61 109 GLN B N 1
ATOM 2217 C CA . GLN B 1 109 ? 12.111 -21.746 3.831 1 90.61 109 GLN B CA 1
ATOM 2218 C C . GLN B 1 109 ? 11.164 -22.528 2.925 1 90.61 109 GLN B C 1
ATOM 2220 O O . GLN B 1 109 ? 11.506 -22.837 1.781 1 90.61 109 GLN B O 1
ATOM 2225 N N . GLY B 1 110 ? 9.95 -22.796 3.359 1 91.64 110 GLY B N 1
ATOM 2226 C CA . GLY B 1 110 ? 9.04 -23.647 2.609 1 91.64 110 GLY B CA 1
ATOM 2227 C C . GLY B 1 110 ? 8.322 -22.915 1.491 1 91.64 110 GLY B C 1
ATOM 2228 O O . GLY B 1 110 ? 7.724 -23.542 0.615 1 91.64 110 GLY B O 1
ATOM 2229 N N . ASN B 1 111 ? 8.476 -21.63 1.481 1 95.86 111 ASN B N 1
ATOM 2230 C CA . ASN B 1 111 ? 7.707 -20.873 0.499 1 95.86 111 ASN B CA 1
ATOM 2231 C C . ASN B 1 111 ? 8.564 -19.812 -0.187 1 95.86 111 ASN B C 1
ATOM 2233 O O . ASN B 1 111 ? 8.038 -18.839 -0.73 1 95.86 111 ASN B O 1
ATOM 2237 N N . THR B 1 112 ? 9.88 -19.997 -0.122 1 97.63 112 THR B N 1
ATOM 2238 C CA . THR B 1 112 ? 10.801 -19.037 -0.72 1 97.63 112 THR B CA 1
ATOM 2239 C C . THR B 1 112 ? 11.622 -19.691 -1.827 1 97.63 112 THR B C 1
ATOM 2241 O O . THR B 1 112 ? 12.055 -20.837 -1.692 1 97.63 112 THR B O 1
ATOM 2244 N N . TYR B 1 113 ? 11.819 -18.998 -2.904 1 97.22 113 TYR B N 1
ATOM 2245 C CA . TYR B 1 113 ? 12.625 -19.434 -4.039 1 97.22 113 TYR B CA 1
ATOM 2246 C C . TYR B 1 113 ? 13.71 -18.413 -4.361 1 97.22 113 TYR B C 1
ATOM 2248 O O . TYR B 1 113 ? 13.514 -17.21 -4.176 1 97.22 113 TYR B O 1
ATOM 2256 N N . THR B 1 114 ? 14.835 -18.921 -4.9 1 96.66 114 THR B N 1
ATOM 2257 C CA . THR B 1 114 ? 15.897 -18.03 -5.355 1 96.66 114 THR B CA 1
ATOM 2258 C C . THR B 1 114 ? 15.799 -17.797 -6.86 1 96.66 114 THR B C 1
ATOM 2260 O O . THR B 1 114 ? 15.301 -18.653 -7.595 1 96.66 114 THR B O 1
ATOM 2263 N N . GLY B 1 115 ? 16.261 -16.605 -7.267 1 96.42 115 GLY B N 1
ATOM 2264 C CA . GLY B 1 115 ? 16.24 -16.253 -8.678 1 96.42 115 GLY B CA 1
ATOM 2265 C C . GLY B 1 115 ? 15.062 -15.376 -9.057 1 96.42 115 GLY B C 1
ATOM 2266 O O . GLY B 1 115 ? 14.536 -14.638 -8.22 1 96.42 115 GLY B O 1
ATOM 2267 N N . ARG B 1 116 ? 14.802 -15.384 -10.356 1 96.94 116 ARG B N 1
ATOM 2268 C CA . ARG B 1 116 ? 13.698 -14.577 -10.864 1 96.94 116 ARG B CA 1
ATOM 2269 C C . ARG B 1 116 ? 12.478 -15.443 -11.162 1 96.94 116 ARG B C 1
ATOM 2271 O O . ARG B 1 116 ? 12.612 -16.631 -11.461 1 96.94 116 ARG B O 1
ATOM 2278 N N . LEU B 1 117 ? 11.335 -14.839 -10.947 1 97.14 117 LEU B N 1
ATOM 2279 C CA . LEU B 1 117 ? 10.106 -15.507 -11.36 1 97.14 117 LEU B CA 1
ATOM 2280 C C . LEU B 1 117 ? 10.128 -15.812 -12.854 1 97.14 117 LEU B C 1
ATOM 2282 O O . LEU B 1 117 ? 10.323 -14.911 -13.673 1 97.14 117 LEU B O 1
ATOM 2286 N N . ASN B 1 118 ? 10.06 -17.047 -13.246 1 97 118 ASN B N 1
ATOM 2287 C CA . ASN B 1 118 ? 10.112 -17.452 -14.647 1 97 118 ASN B CA 1
ATOM 2288 C C . ASN B 1 118 ? 8.886 -18.271 -15.04 1 97 118 ASN B C 1
ATOM 2290 O O . ASN B 1 118 ? 8.004 -18.511 -14.213 1 97 118 ASN B O 1
ATOM 2294 N N . GLU B 1 119 ? 8.936 -18.715 -16.283 1 97.3 119 GLU B N 1
ATOM 2295 C CA . GLU B 1 119 ? 7.772 -19.384 -16.856 1 97.3 119 GLU B CA 1
ATOM 2296 C C . GLU B 1 119 ? 7.461 -20.682 -16.116 1 97.3 119 GLU B C 1
ATOM 2298 O O . GLU B 1 119 ? 6.304 -20.957 -15.793 1 97.3 119 GLU B O 1
ATOM 2303 N N . ASP B 1 120 ? 8.451 -21.436 -15.796 1 97.56 120 ASP B N 1
ATOM 2304 C CA . ASP B 1 120 ? 8.261 -22.721 -15.13 1 97.56 120 ASP B CA 1
ATOM 2305 C C . ASP B 1 120 ? 7.665 -22.535 -13.737 1 97.56 120 ASP B C 1
ATOM 2307 O O . ASP B 1 120 ? 6.741 -23.253 -13.35 1 97.56 120 ASP B O 1
ATOM 2311 N N . LEU B 1 121 ? 8.206 -21.601 -13.042 1 97.34 121 LEU B N 1
ATOM 2312 C CA . LEU B 1 121 ? 7.718 -21.351 -11.69 1 97.34 121 LEU B CA 1
ATOM 2313 C C . LEU B 1 121 ? 6.28 -20.843 -11.716 1 97.34 121 LEU B C 1
ATOM 2315 O O . LEU B 1 121 ? 5.461 -21.243 -10.886 1 97.34 121 LEU B O 1
ATOM 2319 N N . ILE B 1 122 ? 5.918 -20.004 -12.635 1 97.77 122 ILE B N 1
ATOM 2320 C CA . ILE B 1 122 ? 4.561 -19.489 -12.774 1 97.77 122 ILE B CA 1
ATOM 2321 C C . ILE B 1 122 ? 3.597 -20.643 -13.042 1 97.77 122 ILE B C 1
ATOM 2323 O O . ILE B 1 122 ? 2.528 -20.722 -12.431 1 97.77 122 ILE B O 1
ATOM 2327 N N . LYS B 1 123 ? 3.998 -21.516 -13.894 1 97 123 LYS B N 1
ATOM 2328 C CA . LYS B 1 123 ? 3.168 -22.683 -14.18 1 97 123 LYS B CA 1
ATOM 2329 C C . LYS B 1 123 ? 2.951 -23.524 -12.926 1 97 123 LYS B C 1
ATOM 2331 O O . LYS B 1 123 ? 1.833 -23.97 -12.657 1 97 123 LYS B O 1
ATOM 2336 N N . THR B 1 124 ? 4.032 -23.697 -12.202 1 96.89 124 THR B N 1
ATOM 2337 C CA . THR B 1 124 ? 3.954 -24.457 -10.959 1 96.89 124 THR B CA 1
ATOM 2338 C C . THR B 1 124 ? 2.981 -23.802 -9.984 1 96.89 124 THR B C 1
ATOM 2340 O O . THR B 1 124 ? 2.15 -24.481 -9.377 1 96.89 124 THR B O 1
ATOM 2343 N N . ILE B 1 125 ? 3.065 -22.503 -9.855 1 96.96 125 ILE B N 1
ATOM 2344 C CA . ILE B 1 125 ? 2.226 -21.762 -8.919 1 96.96 125 ILE B CA 1
ATOM 2345 C C . ILE B 1 125 ? 0.768 -21.827 -9.37 1 96.96 125 ILE B C 1
ATOM 2347 O O . ILE B 1 125 ? -0.125 -22.1 -8.565 1 96.96 125 ILE B O 1
ATOM 2351 N N . ILE B 1 126 ? 0.531 -21.622 -10.651 1 97.13 126 ILE B N 1
ATOM 2352 C CA . ILE B 1 126 ? -0.824 -21.66 -11.188 1 97.13 126 ILE B CA 1
ATOM 2353 C C . ILE B 1 126 ? -1.44 -23.035 -10.941 1 97.13 126 ILE B C 1
ATOM 2355 O O . ILE B 1 126 ? -2.598 -23.138 -10.529 1 97.13 126 ILE B O 1
ATOM 2359 N N . ASN B 1 127 ? -0.67 -24.04 -11.12 1 96 127 ASN B N 1
ATOM 2360 C CA . ASN B 1 127 ? -1.14 -25.41 -10.941 1 96 127 ASN B CA 1
ATOM 2361 C C . ASN B 1 127 ? -1.405 -25.724 -9.472 1 96 127 ASN B C 1
ATOM 2363 O O . ASN B 1 127 ? -2.121 -26.676 -9.156 1 96 127 ASN B O 1
ATOM 2367 N N . SER B 1 128 ? -0.788 -24.964 -8.594 1 95.56 128 SER B N 1
ATOM 2368 C CA . SER B 1 128 ? -0.976 -25.19 -7.165 1 95.56 128 SER B CA 1
ATOM 2369 C C . SER B 1 128 ? -2.211 -24.459 -6.648 1 95.56 128 SER B C 1
ATOM 2371 O O . SER B 1 128 ? -2.634 -24.672 -5.51 1 95.56 128 SER B O 1
ATOM 2373 N N . CYS B 1 129 ? -2.838 -23.568 -7.424 1 95.23 129 CYS B N 1
ATOM 2374 C CA . CYS B 1 129 ? -4.046 -22.856 -7.023 1 95.23 129 CYS B CA 1
ATOM 2375 C C . CYS B 1 129 ? -5.226 -23.812 -6.895 1 95.23 129 CYS B C 1
ATOM 2377 O O . CYS B 1 129 ? -5.32 -24.791 -7.637 1 95.23 129 CYS B O 1
ATOM 2379 N N . ARG B 1 130 ? -6.025 -23.529 -6.011 1 91.25 130 ARG B N 1
ATOM 2380 C CA . ARG B 1 130 ? -7.172 -24.389 -5.738 1 91.25 130 ARG B CA 1
ATOM 2381 C C . ARG B 1 130 ? -8.234 -24.246 -6.823 1 91.25 130 ARG B C 1
ATOM 2383 O O . ARG B 1 130 ? -8.986 -25.185 -7.091 1 91.25 130 ARG B O 1
ATOM 2390 N N . ARG B 1 131 ? -8.368 -23.08 -7.371 1 92.66 131 ARG B N 1
ATOM 2391 C CA . ARG B 1 131 ? -9.283 -22.723 -8.45 1 92.66 131 ARG B CA 1
ATOM 2392 C C . ARG B 1 131 ? -8.557 -21.961 -9.554 1 92.66 131 ARG B C 1
ATOM 2394 O O . ARG B 1 131 ? -7.446 -21.47 -9.349 1 92.66 131 ARG B O 1
ATOM 2401 N N . LYS B 1 132 ? -9.216 -21.935 -10.734 1 94.31 132 LYS B N 1
ATOM 2402 C CA . LYS B 1 132 ? -8.641 -21.084 -11.772 1 94.31 132 LYS B CA 1
ATOM 2403 C C . LYS B 1 132 ? -8.513 -19.641 -11.291 1 94.31 132 LYS B C 1
ATOM 2405 O O . LYS B 1 132 ? -9.509 -19.011 -10.93 1 94.31 132 LYS B O 1
ATOM 2410 N N . PRO B 1 133 ? -7.362 -19.137 -11.336 1 97.22 133 PRO B N 1
ATOM 2411 C CA . PRO B 1 133 ? -7.185 -17.84 -10.68 1 97.22 133 PRO B CA 1
ATOM 2412 C C . PRO B 1 133 ? -7.471 -16.664 -11.611 1 97.22 133 PRO B C 1
ATOM 2414 O O . PRO B 1 133 ? -7.301 -16.779 -12.827 1 97.22 133 PRO B O 1
ATOM 2417 N N . PHE B 1 134 ? -8.017 -15.562 -11.054 1 97.5 134 PHE B N 1
ATOM 2418 C CA . PHE B 1 134 ? -7.909 -14.229 -11.634 1 97.5 134 PHE B CA 1
ATOM 2419 C C . PHE B 1 134 ? -6.613 -13.553 -11.201 1 97.5 134 PHE B C 1
ATOM 2421 O O . PHE B 1 134 ? -6.295 -13.515 -10.01 1 97.5 134 PHE B O 1
ATOM 2428 N N . VAL B 1 135 ? -5.84 -13.025 -12.146 1 97.55 135 VAL B N 1
ATOM 2429 C CA . VAL B 1 135 ? -4.464 -12.636 -11.854 1 97.55 135 VAL B CA 1
ATOM 2430 C C . VAL B 1 135 ? -4.367 -11.116 -11.755 1 97.55 135 VAL B C 1
ATOM 2432 O O . VAL B 1 135 ? -4.874 -10.397 -12.619 1 97.55 135 VAL B O 1
ATOM 2435 N N . LEU B 1 136 ? -3.793 -10.68 -10.657 1 95.43 136 LEU B N 1
ATOM 2436 C CA . LEU B 1 136 ? -3.424 -9.28 -10.479 1 95.43 136 LEU B CA 1
ATOM 2437 C C . LEU B 1 136 ? -1.914 -9.097 -10.592 1 95.43 136 LEU B C 1
ATOM 2439 O O . LEU B 1 136 ? -1.146 -9.862 -10.004 1 95.43 136 LEU B O 1
ATOM 2443 N N . ILE B 1 137 ? -1.494 -8.043 -11.331 1 94.38 137 ILE B N 1
ATOM 2444 C CA . ILE B 1 137 ? -0.071 -7.829 -11.57 1 94.38 137 ILE B CA 1
ATOM 2445 C C . ILE B 1 137 ? 0.293 -6.38 -11.253 1 94.38 137 ILE B C 1
ATOM 2447 O O . ILE B 1 137 ? -0.414 -5.453 -11.654 1 94.38 137 ILE B O 1
ATOM 2451 N N . CYS B 1 138 ? 1.351 -6.282 -10.478 1 92.06 138 CYS B N 1
ATOM 2452 C CA . CYS B 1 138 ? 1.87 -4.931 -10.292 1 92.06 138 CYS B CA 1
ATOM 2453 C C . CYS B 1 138 ? 3.381 -4.949 -10.097 1 92.06 138 CYS B C 1
ATOM 2455 O O . CYS B 1 138 ? 3.892 -5.675 -9.243 1 92.06 138 CYS B O 1
ATOM 2457 N N . GLY B 1 139 ? 4.089 -4.141 -10.8 1 90.16 139 GLY B N 1
ATOM 2458 C CA . GLY B 1 139 ? 5.535 -3.987 -10.777 1 90.16 139 GLY B CA 1
ATOM 2459 C C . GLY B 1 139 ? 6.058 -3.098 -11.89 1 90.16 139 GLY B C 1
ATOM 2460 O O . GLY B 1 139 ? 5.331 -2.245 -12.403 1 90.16 139 GLY B O 1
ATOM 2461 N N . SER B 1 140 ? 7.321 -3.203 -12.189 1 87.84 140 SER B N 1
ATOM 2462 C CA . SER B 1 140 ? 7.897 -2.443 -13.294 1 87.84 140 SER B CA 1
ATOM 2463 C C . SER B 1 140 ? 7.281 -2.854 -14.627 1 87.84 140 SER B C 1
ATOM 2465 O O . SER B 1 140 ? 6.616 -3.888 -14.718 1 87.84 140 SER B O 1
ATOM 2467 N N . SER B 1 141 ? 7.554 -2.014 -15.662 1 86.98 141 SER B N 1
ATOM 2468 C CA . SER B 1 141 ? 7.077 -2.344 -17.001 1 86.98 141 SER B CA 1
ATOM 2469 C C . SER B 1 141 ? 7.669 -3.661 -17.49 1 86.98 141 SER B C 1
ATOM 2471 O O . SER B 1 141 ? 6.961 -4.491 -18.063 1 86.98 141 SER B O 1
ATOM 2473 N N . ALA B 1 142 ? 8.951 -3.873 -17.203 1 91.81 142 ALA B N 1
ATOM 2474 C CA . ALA B 1 142 ? 9.614 -5.112 -17.603 1 91.81 142 ALA B CA 1
ATOM 2475 C C . ALA B 1 142 ? 9.01 -6.314 -16.883 1 91.81 142 ALA B C 1
ATOM 2477 O O . ALA B 1 142 ? 8.782 -7.361 -17.494 1 91.81 142 ALA B O 1
ATOM 2478 N N . PHE B 1 143 ? 8.708 -6.105 -15.672 1 93.07 143 PHE B N 1
ATOM 2479 C CA . PHE B 1 143 ? 8.079 -7.162 -14.89 1 93.07 143 PHE B CA 1
ATOM 2480 C C . PHE B 1 143 ? 6.711 -7.518 -15.461 1 93.07 143 PHE B C 1
ATOM 2482 O O . PHE B 1 143 ? 6.41 -8.693 -15.679 1 93.07 143 PHE B O 1
ATOM 2489 N N . THR B 1 144 ? 5.947 -6.575 -15.706 1 91.53 144 THR B N 1
ATOM 2490 C CA . THR B 1 144 ? 4.588 -6.763 -16.202 1 91.53 144 THR B CA 1
ATOM 2491 C C . THR B 1 144 ? 4.599 -7.464 -17.558 1 91.53 144 THR B C 1
ATOM 2493 O O . THR B 1 144 ? 3.802 -8.373 -17.799 1 91.53 144 THR B O 1
ATOM 2496 N N . GLU B 1 145 ? 5.495 -7.045 -18.37 1 93.51 145 GLU B N 1
ATOM 2497 C CA . GLU B 1 145 ? 5.62 -7.668 -19.685 1 93.51 145 GLU B CA 1
ATOM 2498 C C . GLU B 1 145 ? 5.992 -9.143 -19.564 1 93.51 145 GLU B C 1
ATOM 2500 O O . GLU B 1 145 ? 5.395 -9.995 -20.225 1 93.51 145 GLU B O 1
ATOM 2505 N N . ASP B 1 146 ? 6.953 -9.482 -18.736 1 96.54 146 ASP B N 1
ATOM 2506 C CA . ASP B 1 146 ? 7.363 -10.865 -18.509 1 96.54 146 ASP B CA 1
ATOM 2507 C C . ASP B 1 146 ? 6.2 -11.703 -17.984 1 96.54 146 ASP B C 1
ATOM 2509 O O . ASP B 1 146 ? 5.953 -12.808 -18.473 1 96.54 146 ASP B O 1
ATOM 2513 N N . MET B 1 147 ? 5.495 -11.137 -17.03 1 96.85 147 MET B N 1
ATOM 2514 C CA . MET B 1 147 ? 4.383 -11.874 -16.435 1 96.85 147 MET B CA 1
ATOM 2515 C C . MET B 1 147 ? 3.3 -12.154 -17.471 1 96.85 147 MET B C 1
ATOM 2517 O O . MET B 1 147 ? 2.753 -13.258 -17.521 1 96.85 147 MET B O 1
ATOM 2521 N N . ASN B 1 148 ? 3.008 -11.118 -18.249 1 94.08 148 ASN B N 1
ATOM 2522 C CA . ASN B 1 148 ? 2.017 -11.314 -19.302 1 94.08 148 ASN B CA 1
ATOM 2523 C C . ASN B 1 148 ? 2.408 -12.459 -20.233 1 94.08 148 ASN B C 1
ATOM 2525 O O . ASN B 1 148 ? 1.575 -13.302 -20.571 1 94.08 148 ASN B O 1
ATOM 2529 N N . ARG B 1 149 ? 3.655 -12.469 -20.622 1 96.18 149 ARG B N 1
ATOM 2530 C CA . ARG B 1 149 ? 4.157 -13.52 -21.501 1 96.18 149 ARG B CA 1
ATOM 2531 C C . ARG B 1 149 ? 4.054 -14.888 -20.833 1 96.18 149 ARG B C 1
ATOM 2533 O O . ARG B 1 149 ? 3.596 -15.852 -21.45 1 96.18 149 ARG B O 1
ATOM 2540 N N . TYR B 1 150 ? 4.467 -15.002 -19.52 1 97.44 150 TYR B N 1
ATOM 2541 C CA . TYR B 1 150 ? 4.456 -16.268 -18.795 1 97.44 150 TYR B CA 1
ATOM 2542 C C . TYR B 1 150 ? 3.031 -16.77 -18.597 1 97.44 150 TYR B C 1
ATOM 2544 O O . TYR B 1 150 ? 2.765 -17.968 -18.72 1 97.44 150 TYR B O 1
ATOM 2552 N N . LEU B 1 151 ? 2.109 -15.853 -18.309 1 97 151 LEU B N 1
ATOM 2553 C CA . LEU B 1 151 ? 0.719 -16.223 -18.07 1 97 151 LEU B CA 1
ATOM 2554 C C . LEU B 1 151 ? 0.06 -16.721 -19.352 1 97 151 LEU B C 1
ATOM 2556 O O . LEU B 1 151 ? -0.686 -17.702 -19.331 1 97 151 LEU B O 1
ATOM 2560 N N . LYS B 1 152 ? 0.355 -16.026 -20.428 1 95.1 152 LYS B N 1
ATOM 2561 C CA . LYS B 1 152 ? -0.151 -16.469 -21.724 1 95.1 152 LYS B CA 1
ATOM 2562 C C . LYS B 1 152 ? 0.339 -17.875 -22.055 1 95.1 152 LYS B C 1
ATOM 2564 O O . LYS B 1 152 ? -0.441 -18.724 -22.491 1 95.1 152 LYS B O 1
ATOM 2569 N N . ALA B 1 153 ? 1.574 -18.093 -21.814 1 95.78 153 ALA B N 1
ATOM 2570 C CA . ALA B 1 153 ? 2.171 -19.4 -22.075 1 95.78 153 ALA B CA 1
ATOM 2571 C C . ALA B 1 153 ? 1.547 -20.475 -21.19 1 95.78 153 ALA B C 1
ATOM 2573 O O . ALA B 1 153 ? 1.474 -21.643 -21.579 1 95.78 153 ALA B O 1
ATOM 2574 N N . ALA B 1 154 ? 1.073 -20.041 -20.001 1 94.97 154 ALA B N 1
ATOM 2575 C CA . ALA B 1 154 ? 0.472 -20.971 -19.049 1 94.97 154 ALA B CA 1
ATOM 2576 C C . ALA B 1 154 ? -1.016 -21.157 -19.328 1 94.97 154 ALA B C 1
ATOM 2578 O O . ALA B 1 154 ? -1.698 -21.905 -18.623 1 94.97 154 ALA B O 1
ATOM 2579 N N . GLY B 1 155 ? -1.57 -20.417 -20.321 1 93.11 155 GLY B N 1
ATOM 2580 C CA . GLY B 1 155 ? -2.946 -20.617 -20.746 1 93.11 155 GLY B CA 1
ATOM 2581 C C . GLY B 1 155 ? -3.931 -19.721 -20.019 1 93.11 155 GLY B C 1
ATOM 2582 O O . GLY B 1 155 ? -5.138 -19.974 -20.036 1 93.11 155 GLY B O 1
ATOM 2583 N N . VAL B 1 156 ? -3.442 -18.751 -19.308 1 93.1 156 VAL B N 1
ATOM 2584 C CA . VAL B 1 156 ? -4.326 -17.797 -18.647 1 93.1 156 VAL B CA 1
ATOM 2585 C C . VAL B 1 156 ? -4.856 -16.791 -19.666 1 93.1 156 VAL B C 1
ATOM 2587 O O . VAL B 1 156 ? -4.081 -16.187 -20.412 1 93.1 156 VAL B O 1
ATOM 2590 N N . GLU B 1 157 ? -6.145 -16.67 -19.691 1 90.35 157 GLU B N 1
ATOM 2591 C CA . GLU B 1 157 ? -6.781 -15.752 -20.631 1 90.35 157 GLU B CA 1
ATOM 2592 C C . GLU B 1 157 ? -6.523 -14.298 -20.244 1 90.35 157 GLU B C 1
ATOM 2594 O O . GLU B 1 157 ? -6.483 -13.964 -19.058 1 90.35 157 GLU B O 1
ATOM 2599 N N . GLU B 1 158 ? -6.532 -13.483 -21.182 1 85.71 158 GLU B N 1
ATOM 2600 C CA . GLU B 1 158 ? -6.238 -12.068 -20.975 1 85.71 158 GLU B CA 1
ATOM 2601 C C . GLU B 1 158 ? -7.301 -11.404 -20.104 1 85.71 158 GLU B C 1
ATOM 2603 O O . GLU B 1 158 ? -6.992 -10.516 -19.307 1 85.71 158 GLU B O 1
ATOM 2608 N N . ASP B 1 159 ? -8.512 -11.837 -20.253 1 89.35 159 ASP B N 1
ATOM 2609 C CA . ASP B 1 159 ? -9.612 -11.231 -19.509 1 89.35 159 ASP B CA 1
ATOM 2610 C C . ASP B 1 159 ? -9.624 -11.708 -18.059 1 89.35 159 ASP B C 1
ATOM 2612 O O . ASP B 1 159 ? -10.435 -11.246 -17.254 1 89.35 159 ASP B O 1
ATOM 2616 N N . SER B 1 160 ? -8.65 -12.532 -17.743 1 93.57 160 SER B N 1
ATOM 2617 C CA . SER B 1 160 ? -8.529 -13.028 -16.376 1 93.57 160 SER B CA 1
ATOM 2618 C C . SER B 1 160 ? -7.329 -12.408 -15.667 1 93.57 160 SER B C 1
ATOM 2620 O O . SER B 1 160 ? -6.777 -13 -14.737 1 93.57 160 SER B O 1
ATOM 2622 N N . CYS B 1 161 ? -6.953 -11.276 -16.216 1 93.58 161 CYS B N 1
ATOM 2623 C CA . CYS B 1 161 ? -5.817 -10.564 -15.641 1 93.58 161 CYS B CA 1
ATOM 2624 C C . CYS B 1 161 ? -6.131 -9.082 -15.474 1 93.58 161 CYS B C 1
ATOM 2626 O O . CYS B 1 161 ? -6.857 -8.502 -16.282 1 93.58 161 CYS B O 1
ATOM 2628 N N . PHE B 1 162 ? -5.602 -8.519 -14.413 1 91.45 162 PHE B N 1
ATOM 2629 C CA . PHE B 1 162 ? -5.646 -7.082 -14.165 1 91.45 162 PHE B CA 1
ATOM 2630 C C . PHE B 1 162 ? -4.256 -6.544 -13.85 1 91.45 162 PHE B C 1
ATOM 2632 O O . PHE B 1 162 ? -3.555 -7.085 -12.992 1 91.45 162 PHE B O 1
ATOM 2639 N N . VAL B 1 163 ? -3.869 -5.535 -14.549 1 88.89 163 VAL B N 1
ATOM 2640 C CA . VAL B 1 163 ? -2.566 -4.91 -14.347 1 88.89 163 VAL B CA 1
ATOM 2641 C C . VAL B 1 163 ? -2.747 -3.517 -13.749 1 88.89 163 VAL B C 1
ATOM 2643 O O . VAL B 1 163 ? -3.492 -2.695 -14.288 1 88.89 163 VAL B O 1
ATOM 2646 N N . PHE B 1 164 ? -2.082 -3.424 -12.642 1 85.37 164 PHE B N 1
ATOM 2647 C CA . PHE B 1 164 ? -2.102 -2.102 -12.028 1 85.37 164 PHE B CA 1
ATOM 2648 C C . PHE B 1 164 ? -1.107 -1.172 -12.712 1 85.37 164 PHE B C 1
ATOM 2650 O O . PHE B 1 164 ? -0.009 -1.594 -13.082 1 85.37 164 PHE B O 1
#

pLDDT: mean 88.09, std 18.71, range [17.22, 98.81]

Solvent-accessible surface area (backbone atoms only — not comparable to full-atom values): 18080 Å² total; per-residue (Å²): 134,80,84,64,89,63,87,75,64,64,107,64,39,26,51,39,29,66,72,36,34,51,52,88,81,54,81,56,72,44,68,16,38,34,37,42,20,36,55,43,24,42,36,63,48,46,45,50,53,49,56,40,72,74,30,90,84,32,71,43,29,36,40,37,36,42,35,31,50,33,82,89,57,42,69,64,49,71,60,52,58,57,48,49,69,40,92,49,36,44,64,35,38,30,18,50,68,41,89,68,62,83,84,49,58,75,93,46,50,86,40,49,45,70,31,70,92,44,53,68,58,49,43,52,53,59,69,66,44,92,43,82,54,39,33,38,38,24,30,47,71,68,51,49,52,52,50,53,53,35,37,47,75,63,65,51,55,72,90,38,50,46,74,68,129,76,82,60,85,67,74,77,62,95,87,63,51,67,21,38,48,37,66,37,27,32,52,86,80,53,83,58,72,46,67,15,38,35,36,43,19,34,54,48,28,42,37,61,48,48,43,49,53,49,55,41,72,72,30,88,86,32,73,42,28,36,40,38,36,41,34,31,48,33,82,90,57,43,71,64,49,71,59,53,58,58,48,50,67,40,92,49,38,44,62,36,39,31,18,52,67,41,89,68,62,85,83,50,58,75,95,45,51,87,39,50,44,69,33,70,92,43,54,68,57,49,44,52,53,58,68,67,45,93,42,84,54,39,33,38,38,22,34,51,72,70,51,48,52,51,48,52,54,35,37,48,75,63,68,50,55,71,90,39,52,46,71,52

Nearest PDB structures (foldseek):
  7w3o-assembly2_B  TM=8.628E-01  e=6.384E-11  Homo sapiens
  5yly-assembly1_A  TM=8.561E-01  e=5.303E-10  Ulva prolifera
  5yly-assembly2_B  TM=8.535E-01  e=1.683E-09  Ulva prolifera
  8a1v-assembly1_F  TM=8.360E-01  e=1.021E-07  Vibrio cholerae
  3jqr-assembly1_A-2  TM=6.621E-01  e=5.149E-05  Plasmodium falciparum

Radius of gyration: 20.22 Å; Cα contacts (8 Å, |Δi|>4): 582; chains: 2; bounding box: 41×56×60 Å